Protein AF-A0AA43CA23-F1 (afdb_monomer_lite)

Sequence (221 aa):
QKFDAFAAVKLKNPFKANLQRKRELMQEATKKFSQLVEYEIGEITAAATFYLAEIYAQFSKALLTSERPKGLSPLELEQYELAIEDQAYPFEEKAIDLHEDNIKLIARGVYNDWVEKSLQKLAEFLPARYDKPEETTGIISSLETYIYAIDRPEPPVPLEPQEPTELESEEPAQAGETVTVAGTETEAFEKVEEAGFVADPEPAVSAQSEEAMQTGQATRR

Radius of gyration: 31.12 Å; chains: 1; bounding box: 69×90×105 Å

Foldseek 3Di:
DLLVLLLPQACEPVNVVSLVVSVVSLVVLLVVLVVQCVVVPLVSVLQSLLSNLVSLLSNLVRLLPHDDDPDDDPVRSVVVNVLSNVLSVVSNVSSLVSLVVSCVCVVVVRDDPSNVVSLVVNCVVPVVVRVDDDDPPPDCPDPPDDDPCPVDPDDPDDDDDDDDDDDDDDDDDDDDDDDDDDDDPPVSVVSVVPPCPDDPPDPPPDDDDDDDDDDDDDDDD

Secondary structure (DSSP, 8-state):
-HHHHHHH----SSHHHHHHHHHHHHHHHHHHHHHHHTT--HHHHHHHHHHHHHHHHHHHHHHHTSPPPTT--HHHHHHHHHHHHHHHHHHHHHHHHHHHHHHGGGGGT---HHHHHHHHHHHHH-HHHH----------S-TTS-----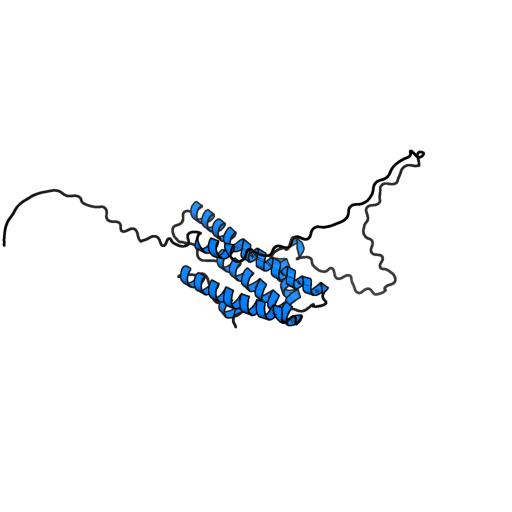--PPPPPPPPP-----------------------HHHHHHHHHHS--------------------------

pLDDT: mean 73.77, std 24.79, range [30.34, 98.38]

Structure (mmCIF, N/CA/C/O backbone):
data_AF-A0AA43CA23-F1
#
_entry.id   AF-A0AA43CA23-F1
#
loop_
_atom_site.group_PDB
_atom_site.id
_atom_site.type_symbol
_atom_site.label_atom_id
_atom_site.label_alt_id
_atom_site.label_comp_id
_atom_site.label_asym_id
_atom_site.label_entity_id
_atom_site.label_seq_id
_atom_site.pdbx_PDB_ins_code
_atom_site.Cartn_x
_atom_site.Cartn_y
_atom_site.Cartn_z
_atom_site.occupancy
_atom_site.B_iso_or_equiv
_atom_site.auth_seq_id
_atom_site.auth_comp_id
_atom_site.auth_asym_id
_atom_site.auth_atom_id
_atom_site.pdbx_PDB_model_num
ATOM 1 N N . GLN A 1 1 ? -3.559 -15.858 -6.588 1.00 67.56 1 GLN A N 1
ATOM 2 C CA . GLN A 1 1 ? -3.940 -16.814 -5.518 1.00 67.56 1 GLN A CA 1
ATOM 3 C C . GLN A 1 1 ? -3.559 -16.331 -4.116 1.00 67.56 1 GLN A C 1
ATOM 5 O O . GLN A 1 1 ? -4.457 -16.218 -3.294 1.00 67.56 1 GLN A O 1
ATOM 10 N N . LYS A 1 2 ? -2.280 -16.054 -3.789 1.00 84.44 2 LYS A N 1
ATOM 11 C CA . LYS A 1 2 ? -1.894 -15.617 -2.423 1.00 84.44 2 LYS A CA 1
ATOM 12 C C . LYS A 1 2 ? -2.351 -14.199 -2.072 1.00 84.44 2 LYS A C 1
ATOM 14 O O . LYS A 1 2 ? -2.901 -14.004 -0.995 1.00 84.44 2 LYS A O 1
ATOM 19 N N . PHE A 1 3 ? -2.216 -13.264 -3.012 1.00 85.19 3 PHE A N 1
ATOM 20 C CA . PHE A 1 3 ? -2.795 -11.924 -2.898 1.00 85.19 3 PHE A CA 1
ATOM 21 C C . PHE A 1 3 ? -4.310 -11.979 -2.653 1.00 85.19 3 PHE A C 1
ATOM 23 O O . PHE A 1 3 ? -4.799 -11.436 -1.671 1.00 85.19 3 PHE A O 1
ATOM 30 N N . ASP A 1 4 ? -5.040 -12.729 -3.481 1.00 86.25 4 ASP A N 1
ATOM 31 C CA . ASP A 1 4 ? -6.501 -12.847 -3.372 1.00 86.25 4 ASP A CA 1
ATOM 32 C C . ASP A 1 4 ? -6.936 -13.448 -2.029 1.00 86.25 4 ASP A C 1
ATOM 34 O O . ASP A 1 4 ? -7.905 -12.995 -1.423 1.00 86.25 4 ASP A O 1
ATOM 38 N N . ALA A 1 5 ? -6.196 -14.447 -1.533 1.00 83.38 5 ALA A N 1
ATOM 39 C CA . ALA A 1 5 ? -6.451 -15.051 -0.229 1.00 83.38 5 ALA A CA 1
ATOM 40 C C . ALA A 1 5 ? -6.275 -14.040 0.917 1.00 83.38 5 ALA A C 1
ATOM 42 O O . ALA A 1 5 ? -7.096 -14.013 1.832 1.00 83.38 5 ALA A O 1
ATOM 43 N N . PHE A 1 6 ? -5.246 -13.191 0.855 1.00 89.94 6 PHE A N 1
ATOM 44 C CA . PHE A 1 6 ? -5.039 -12.095 1.805 1.00 89.94 6 PHE A CA 1
ATOM 45 C C . PHE A 1 6 ? -6.139 -11.020 1.704 1.00 89.94 6 PHE A C 1
ATOM 47 O O . PHE A 1 6 ? -6.692 -10.586 2.724 1.00 89.94 6 PHE A O 1
ATOM 54 N N . ALA A 1 7 ? -6.488 -10.617 0.480 1.00 85.56 7 ALA A N 1
ATOM 55 C CA . ALA A 1 7 ? -7.486 -9.588 0.206 1.00 85.56 7 ALA A CA 1
ATOM 56 C C . ALA A 1 7 ? -8.894 -10.009 0.666 1.00 85.56 7 ALA A C 1
ATOM 58 O O . ALA A 1 7 ? -9.677 -9.181 1.131 1.00 85.56 7 ALA A O 1
ATOM 59 N N . ALA A 1 8 ? -9.207 -11.308 0.601 1.00 87.19 8 ALA A N 1
ATOM 60 C CA . ALA A 1 8 ? -10.507 -11.851 0.985 1.00 87.19 8 ALA A CA 1
ATOM 61 C C . ALA A 1 8 ? -10.804 -11.774 2.496 1.00 87.19 8 ALA A C 1
ATOM 63 O O . ALA A 1 8 ? -11.974 -11.728 2.888 1.00 87.19 8 ALA A O 1
ATOM 64 N N . VAL A 1 9 ? -9.780 -11.758 3.359 1.00 86.00 9 VAL A N 1
ATOM 65 C CA . VAL A 1 9 ? -9.976 -11.730 4.818 1.00 86.00 9 VAL A CA 1
ATOM 66 C C . VAL A 1 9 ? -10.352 -10.322 5.278 1.00 86.00 9 VAL A C 1
ATOM 68 O O . VAL A 1 9 ? -9.573 -9.379 5.135 1.00 86.00 9 VAL A O 1
ATOM 71 N N . LYS A 1 10 ? -11.544 -10.180 5.866 1.00 87.50 10 LYS A N 1
ATOM 72 C CA . LYS A 1 10 ? -12.046 -8.920 6.440 1.00 87.50 10 LYS A CA 1
ATOM 73 C C . LYS A 1 10 ? -11.830 -8.895 7.953 1.00 87.50 10 LYS A C 1
ATOM 75 O O . LYS A 1 10 ? -12.043 -9.907 8.617 1.00 87.50 10 LYS A O 1
ATOM 80 N N . LEU A 1 11 ? -11.465 -7.736 8.502 1.00 86.81 11 LEU A N 1
ATOM 81 C CA . LEU A 1 11 ? -11.272 -7.543 9.943 1.00 86.81 11 LEU A CA 1
ATOM 82 C C . LEU A 1 11 ? -12.615 -7.291 10.647 1.00 86.81 11 LEU A C 1
ATOM 84 O O . LEU A 1 11 ? -12.976 -6.162 10.970 1.00 86.81 11 LEU A O 1
ATOM 88 N N . LYS A 1 12 ? -13.372 -8.377 10.823 1.00 87.31 12 LYS A N 1
ATOM 89 C CA . LYS A 1 12 ? -14.662 -8.427 11.528 1.00 87.31 12 LYS A CA 1
ATOM 90 C C . LYS A 1 12 ? -14.601 -9.373 12.720 1.00 87.31 12 LYS A C 1
ATOM 92 O O . LYS A 1 12 ? -13.623 -10.101 12.876 1.00 87.31 12 LYS A O 1
ATOM 97 N N . ASN A 1 13 ? -15.670 -9.446 13.504 1.00 78.31 13 ASN A N 1
ATOM 98 C CA . ASN A 1 13 ? -15.821 -10.468 14.536 1.00 78.31 13 ASN A CA 1
ATOM 9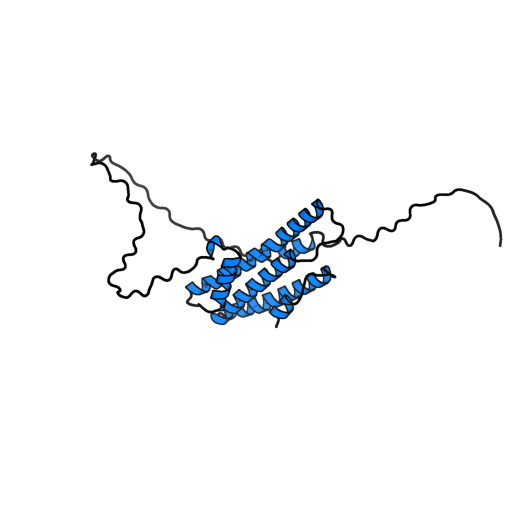9 C C . ASN A 1 13 ? -15.720 -11.913 13.984 1.00 78.31 13 ASN A C 1
ATOM 101 O O . ASN A 1 13 ? -16.338 -12.211 12.958 1.00 78.31 13 ASN A O 1
ATOM 105 N N . PRO A 1 14 ? -14.982 -12.829 14.647 1.00 85.62 14 PRO A N 1
ATOM 106 C CA . PRO A 1 14 ? -14.080 -12.605 15.786 1.00 85.62 14 PRO A CA 1
ATOM 107 C C . PRO A 1 14 ? -12.793 -11.874 15.360 1.00 85.62 14 PRO A C 1
ATOM 109 O O . PRO A 1 14 ? -11.971 -12.423 14.621 1.00 85.62 14 PRO A O 1
ATOM 112 N N . PHE A 1 15 ? -12.602 -10.640 15.844 1.00 83.00 15 PHE A N 1
ATOM 113 C CA . PHE A 1 15 ? -11.569 -9.740 15.319 1.00 83.00 15 PHE A CA 1
ATOM 114 C C . PHE A 1 15 ? -10.161 -10.308 15.488 1.00 83.00 15 PHE A C 1
ATOM 116 O O . PHE A 1 15 ? -9.421 -10.394 14.514 1.00 83.00 15 PHE A O 1
ATOM 123 N N . LYS A 1 16 ? -9.803 -10.759 16.697 1.00 85.12 16 LYS A N 1
ATOM 124 C CA . LYS A 1 16 ? -8.450 -11.249 17.005 1.00 85.12 16 LYS A CA 1
ATOM 125 C C . LYS A 1 16 ? -8.026 -12.404 16.092 1.00 85.12 16 LYS A C 1
ATOM 127 O O . LYS A 1 16 ? -6.906 -12.421 15.589 1.00 85.12 16 LYS A O 1
ATOM 132 N N . ALA A 1 17 ? -8.939 -13.340 15.830 1.00 87.38 17 ALA A N 1
ATOM 133 C CA . ALA A 1 17 ? -8.678 -14.469 14.941 1.00 87.38 17 ALA A CA 1
ATOM 134 C C . ALA A 1 17 ? -8.524 -14.022 13.478 1.00 87.38 17 ALA A C 1
ATOM 136 O O . ALA A 1 17 ? -7.614 -14.479 12.785 1.00 87.38 17 ALA A O 1
ATOM 137 N N . ASN A 1 18 ? -9.372 -13.099 13.013 1.00 90.12 18 ASN A N 1
ATOM 138 C CA . ASN A 1 18 ? -9.285 -12.561 11.655 1.00 90.12 18 ASN A CA 1
ATOM 139 C C . ASN A 1 18 ? -8.033 -11.697 11.447 1.00 90.12 18 ASN A C 1
ATOM 141 O O . ASN A 1 18 ? -7.408 -11.792 10.391 1.00 90.12 18 ASN A O 1
ATOM 145 N N . LEU A 1 19 ? -7.626 -10.912 12.449 1.00 89.81 19 LEU A N 1
ATOM 146 C CA . LEU A 1 19 ? -6.391 -10.129 12.428 1.00 89.81 19 LEU A CA 1
ATOM 147 C C . LEU A 1 19 ? -5.170 -11.044 12.342 1.00 89.81 19 LEU A C 1
ATOM 149 O O . LEU A 1 19 ? -4.343 -10.869 11.449 1.00 89.81 19 LEU A O 1
ATOM 153 N N . GLN A 1 20 ? -5.098 -12.063 13.204 1.00 90.75 20 GLN A N 1
ATOM 154 C CA . GLN A 1 20 ? -4.031 -13.062 13.159 1.00 90.75 20 GLN A CA 1
ATOM 155 C C . GLN A 1 20 ? -3.953 -13.719 11.780 1.00 90.75 20 GLN A C 1
ATOM 157 O O . GLN A 1 20 ? -2.892 -13.757 11.157 1.00 90.75 20 GLN A O 1
ATOM 162 N N . ARG A 1 21 ? -5.101 -14.164 11.258 1.00 91.56 21 ARG A N 1
ATOM 163 C CA . ARG A 1 21 ? -5.164 -14.818 9.954 1.00 91.56 21 ARG A CA 1
ATOM 164 C C . ARG A 1 21 ? -4.721 -13.898 8.818 1.00 91.56 21 ARG A C 1
ATOM 166 O O . ARG A 1 21 ? -4.009 -14.341 7.919 1.00 91.56 21 ARG A O 1
ATOM 173 N N . LYS A 1 22 ? -5.140 -12.630 8.839 1.00 92.94 22 LYS A N 1
ATOM 174 C CA . LYS A 1 22 ? -4.764 -11.647 7.817 1.00 92.94 22 LYS A CA 1
ATOM 175 C C . LYS A 1 22 ? -3.269 -11.327 7.878 1.00 92.94 22 LYS A C 1
ATOM 177 O O . LYS A 1 22 ? -2.651 -11.239 6.824 1.00 92.94 22 LYS A O 1
ATOM 182 N N . ARG A 1 23 ? -2.685 -11.242 9.080 1.00 91.62 23 ARG A N 1
ATOM 183 C CA . ARG A 1 23 ? -1.242 -11.043 9.308 1.00 91.62 23 ARG A CA 1
ATOM 184 C C . ARG A 1 23 ? -0.406 -12.187 8.729 1.00 91.62 23 ARG A C 1
ATOM 186 O O . ARG A 1 23 ? 0.545 -11.944 7.998 1.00 91.62 23 ARG A O 1
ATOM 193 N N . GLU A 1 24 ? -0.789 -13.434 8.997 1.00 93.75 24 GLU A N 1
ATOM 194 C CA . GLU A 1 24 ? -0.102 -14.616 8.452 1.00 93.75 24 GLU A CA 1
ATOM 195 C C . GLU A 1 24 ? -0.149 -14.648 6.921 1.00 93.75 24 GLU A C 1
ATOM 197 O O . GLU A 1 24 ? 0.857 -14.904 6.259 1.00 93.75 24 GLU A O 1
ATOM 202 N N . LEU A 1 25 ? -1.320 -14.358 6.346 1.00 94.00 25 LEU A N 1
ATOM 203 C CA . LEU A 1 25 ? -1.488 -14.295 4.895 1.00 94.00 25 LEU A CA 1
ATOM 204 C C . LEU A 1 25 ? -0.701 -13.137 4.279 1.00 94.00 25 LEU A C 1
ATOM 206 O O . LEU A 1 25 ? -0.147 -13.304 3.195 1.00 94.00 25 LEU A O 1
ATOM 210 N N . MET A 1 26 ? -0.629 -11.996 4.968 1.00 93.00 26 MET A N 1
ATOM 211 C CA . MET A 1 26 ? 0.200 -10.862 4.571 1.00 93.00 26 MET A CA 1
ATOM 212 C C . MET A 1 26 ? 1.668 -11.279 4.507 1.00 93.00 26 MET A C 1
ATOM 214 O O . MET A 1 26 ? 2.269 -11.146 3.452 1.00 93.00 26 MET A O 1
ATOM 218 N N . GLN A 1 27 ? 2.214 -11.858 5.580 1.00 94.00 27 GLN A N 1
ATOM 219 C CA . GLN A 1 27 ? 3.609 -12.316 5.638 1.00 94.00 27 GLN A CA 1
ATOM 220 C C . GLN A 1 27 ? 3.937 -13.350 4.552 1.00 94.00 27 GLN A C 1
ATOM 222 O O . GLN A 1 27 ? 5.016 -13.333 3.958 1.00 94.00 27 GLN A O 1
ATOM 227 N N . GLU A 1 28 ? 3.012 -14.269 4.270 1.00 94.31 28 GLU A N 1
ATOM 228 C CA . GLU A 1 28 ? 3.203 -15.237 3.193 1.00 94.31 28 GLU A CA 1
ATOM 229 C C . GLU A 1 28 ? 3.194 -14.559 1.816 1.00 94.31 28 GLU A C 1
ATOM 231 O O . GLU A 1 28 ? 4.021 -14.884 0.959 1.00 94.31 28 GLU A O 1
ATOM 236 N N . ALA A 1 29 ? 2.266 -13.626 1.593 1.00 94.12 29 ALA A N 1
ATOM 237 C CA . ALA A 1 29 ? 2.149 -12.905 0.336 1.00 94.12 29 ALA A CA 1
ATOM 238 C C . ALA A 1 29 ? 3.359 -11.991 0.100 1.00 94.12 29 ALA A C 1
ATOM 240 O O . ALA A 1 29 ? 3.957 -12.080 -0.971 1.00 94.12 29 ALA A O 1
ATOM 241 N N . THR A 1 30 ? 3.774 -11.199 1.095 1.00 94.19 30 THR A N 1
ATOM 242 C CA . THR A 1 30 ? 4.951 -10.324 0.996 1.00 94.19 30 THR A CA 1
ATOM 243 C C . THR A 1 30 ? 6.190 -11.141 0.664 1.00 94.19 30 THR A C 1
ATOM 245 O O . THR A 1 30 ? 6.820 -10.879 -0.352 1.00 94.19 30 THR A O 1
ATOM 248 N N . LYS A 1 31 ? 6.455 -12.235 1.391 1.00 94.31 31 LYS A N 1
ATOM 249 C CA . LYS A 1 31 ? 7.580 -13.138 1.098 1.00 94.31 31 LYS A CA 1
ATOM 250 C C . LYS A 1 31 ? 7.574 -13.646 -0.345 1.00 94.31 31 LYS A C 1
ATOM 252 O O . LYS A 1 31 ? 8.625 -13.737 -0.974 1.00 94.31 31 LYS A O 1
ATOM 257 N N . LYS A 1 32 ? 6.407 -14.017 -0.877 1.00 93.81 32 LYS A N 1
ATOM 258 C CA . LYS A 1 32 ? 6.286 -14.511 -2.255 1.00 93.81 32 LYS A CA 1
ATOM 259 C C . LYS A 1 32 ? 6.540 -13.423 -3.290 1.00 93.81 32 LYS A C 1
ATOM 261 O O . LYS A 1 32 ? 7.202 -13.706 -4.282 1.00 93.81 32 LYS A O 1
ATOM 266 N N . PHE A 1 33 ? 6.035 -12.213 -3.073 1.00 93.50 33 PHE A N 1
ATOM 267 C CA . PHE A 1 33 ? 6.273 -11.103 -3.993 1.00 93.50 33 PHE A CA 1
ATOM 268 C C . PHE A 1 33 ? 7.704 -10.570 -3.897 1.00 93.50 33 PHE A C 1
ATOM 270 O O . PHE A 1 33 ? 8.299 -10.316 -4.937 1.00 93.50 33 PHE A O 1
ATOM 277 N N . SER A 1 34 ? 8.314 -10.532 -2.710 1.00 92.88 34 SER A N 1
ATOM 278 C CA . SER A 1 34 ? 9.741 -10.215 -2.556 1.00 92.88 34 SER A CA 1
ATOM 279 C C . SER A 1 34 ? 10.623 -11.180 -3.354 1.00 92.88 34 SER A C 1
ATOM 281 O O . SER A 1 34 ? 11.497 -10.739 -4.088 1.00 92.88 34 SER A O 1
ATOM 283 N N . GLN A 1 35 ? 10.323 -12.484 -3.328 1.00 93.12 35 GLN A N 1
ATOM 284 C CA . GLN A 1 35 ? 11.023 -13.464 -4.173 1.00 93.12 35 GLN A CA 1
ATOM 285 C C . GLN A 1 35 ? 10.853 -13.192 -5.673 1.00 93.12 35 GLN A C 1
ATOM 287 O O . GLN A 1 35 ? 11.742 -13.514 -6.447 1.00 93.12 35 GLN A O 1
ATOM 292 N N . LEU A 1 36 ? 9.716 -12.635 -6.108 1.00 92.12 36 LEU A N 1
ATOM 293 C CA . LEU A 1 36 ? 9.495 -12.292 -7.517 1.00 92.12 36 LEU A CA 1
ATOM 294 C C . LEU A 1 36 ? 10.308 -11.066 -7.951 1.00 92.12 36 LEU A C 1
ATOM 296 O O . LEU A 1 36 ? 10.781 -11.028 -9.085 1.00 92.12 36 LEU A O 1
ATOM 300 N N . VAL A 1 37 ? 10.507 -10.104 -7.047 1.00 90.75 37 VAL A N 1
ATOM 301 C CA . VAL A 1 37 ? 11.373 -8.937 -7.273 1.00 90.75 37 VAL A CA 1
ATOM 302 C C . VAL A 1 37 ? 12.820 -9.374 -7.543 1.00 90.75 37 VAL A C 1
ATOM 304 O O . VAL A 1 37 ? 13.446 -8.835 -8.455 1.00 90.75 37 VAL A O 1
ATOM 307 N N . GLU A 1 38 ? 13.309 -10.401 -6.837 1.00 89.38 38 GLU A N 1
ATOM 308 C CA . GLU A 1 38 ? 14.674 -10.953 -6.957 1.00 89.38 38 GLU A CA 1
ATOM 309 C C . GLU A 1 38 ? 14.995 -11.597 -8.320 1.00 89.38 38 GLU A C 1
ATOM 311 O O . GLU A 1 38 ? 16.165 -11.814 -8.622 1.00 89.38 38 GLU A O 1
ATOM 316 N N . TYR A 1 39 ? 14.001 -11.908 -9.162 1.00 87.50 39 TYR A N 1
ATOM 317 C CA . TYR A 1 39 ? 14.269 -12.454 -10.504 1.00 87.50 39 TYR A CA 1
ATOM 318 C C . TYR A 1 39 ? 14.770 -11.398 -11.499 1.00 87.50 39 TYR A C 1
ATOM 320 O O . TYR A 1 39 ? 15.201 -11.770 -12.587 1.00 87.50 39 TYR A O 1
ATOM 328 N N . GLU A 1 40 ? 14.684 -10.106 -11.157 1.00 85.06 40 GLU A N 1
ATOM 329 C CA . GLU A 1 40 ? 15.226 -8.971 -11.929 1.00 85.06 40 GLU A CA 1
ATOM 330 C C . GLU A 1 40 ? 14.741 -8.865 -13.389 1.00 85.06 40 GLU A C 1
ATOM 332 O O . GLU A 1 40 ? 15.309 -8.149 -14.216 1.00 85.06 40 GLU A O 1
ATOM 337 N N . ILE A 1 41 ? 13.642 -9.540 -13.724 1.00 90.25 41 ILE A N 1
ATOM 338 C CA . ILE A 1 41 ? 12.978 -9.401 -15.017 1.00 90.25 41 ILE A CA 1
ATOM 339 C C . ILE A 1 41 ? 12.044 -8.198 -14.915 1.00 90.25 41 ILE A C 1
ATOM 341 O O . ILE A 1 41 ? 11.062 -8.259 -14.183 1.00 90.25 41 ILE A O 1
ATOM 345 N N . GLY A 1 42 ? 12.319 -7.128 -15.670 1.00 89.94 42 GLY A N 1
ATOM 346 C CA . GLY A 1 42 ? 11.667 -5.819 -15.507 1.00 89.94 42 GLY A CA 1
ATOM 347 C C . GLY A 1 42 ? 10.141 -5.856 -15.358 1.00 89.94 42 GLY A C 1
ATOM 348 O O . GLY A 1 42 ? 9.602 -5.237 -14.445 1.00 89.94 42 GLY A O 1
ATOM 349 N N . GLU A 1 43 ? 9.438 -6.626 -16.192 1.00 92.06 43 GLU A N 1
ATOM 350 C CA . GLU A 1 43 ? 7.978 -6.769 -16.092 1.00 92.06 43 GLU A CA 1
ATOM 351 C C . GLU A 1 43 ? 7.528 -7.488 -14.810 1.00 92.06 43 GLU A C 1
ATOM 353 O O . GLU A 1 43 ? 6.592 -7.044 -14.145 1.00 92.06 43 GLU A O 1
ATOM 358 N N . ILE A 1 44 ? 8.219 -8.566 -14.432 1.00 94.25 44 ILE A N 1
ATOM 359 C CA . ILE A 1 44 ? 7.911 -9.353 -13.231 1.00 94.25 44 ILE A CA 1
ATOM 360 C C . ILE A 1 44 ? 8.231 -8.545 -11.978 1.00 94.25 44 ILE A C 1
ATOM 362 O O . ILE A 1 44 ? 7.418 -8.510 -11.059 1.00 94.25 44 ILE A O 1
ATOM 366 N N . THR A 1 45 ? 9.377 -7.866 -11.955 1.00 95.06 45 THR A N 1
ATOM 367 C CA . THR A 1 45 ? 9.768 -6.968 -10.871 1.00 95.06 45 THR A CA 1
ATOM 368 C C . THR A 1 45 ? 8.737 -5.857 -10.707 1.00 95.06 45 THR A C 1
ATOM 370 O O . THR A 1 45 ? 8.263 -5.648 -9.596 1.00 95.06 45 THR A O 1
ATOM 373 N N . ALA A 1 46 ? 8.305 -5.212 -11.796 1.00 96.31 46 ALA A N 1
ATOM 374 C CA . ALA A 1 46 ? 7.304 -4.150 -11.725 1.00 96.31 46 ALA A CA 1
ATOM 375 C C . ALA A 1 46 ? 5.947 -4.643 -11.194 1.00 96.31 46 ALA A C 1
ATOM 377 O O . ALA A 1 46 ? 5.332 -4.004 -10.337 1.00 96.31 46 ALA A O 1
ATOM 378 N N . ALA A 1 47 ? 5.490 -5.807 -11.667 1.00 96.38 47 ALA A N 1
ATOM 379 C CA . ALA A 1 47 ? 4.267 -6.433 -11.176 1.00 96.38 47 ALA A CA 1
ATOM 380 C C . ALA A 1 47 ? 4.385 -6.809 -9.692 1.00 96.38 47 ALA A C 1
ATOM 382 O O . ALA A 1 47 ? 3.470 -6.568 -8.906 1.00 96.38 47 ALA A O 1
ATOM 383 N N . ALA A 1 48 ? 5.514 -7.396 -9.297 1.00 96.25 48 ALA A N 1
ATOM 384 C CA . ALA A 1 48 ? 5.744 -7.846 -7.936 1.00 96.25 48 ALA A CA 1
ATOM 385 C C . ALA A 1 48 ? 5.821 -6.681 -6.947 1.00 96.25 48 ALA A C 1
ATOM 387 O O . ALA A 1 48 ? 5.164 -6.740 -5.909 1.00 96.25 48 ALA A O 1
ATOM 388 N N . THR A 1 49 ? 6.546 -5.613 -7.288 1.00 96.25 49 THR A N 1
ATOM 389 C CA . THR A 1 49 ? 6.622 -4.391 -6.479 1.00 96.25 49 THR A CA 1
ATOM 390 C C . THR A 1 49 ? 5.248 -3.734 -6.341 1.00 96.25 49 THR A C 1
ATOM 392 O O . THR A 1 49 ? 4.864 -3.365 -5.233 1.00 96.25 49 THR A O 1
ATOM 395 N N . PHE A 1 50 ? 4.459 -3.669 -7.423 1.00 97.50 50 PHE A N 1
ATOM 396 C CA . PHE A 1 50 ? 3.078 -3.176 -7.368 1.00 97.50 50 PHE A CA 1
ATOM 397 C C . PHE A 1 50 ? 2.211 -3.988 -6.396 1.00 97.50 50 PHE A C 1
ATOM 399 O O . PHE A 1 50 ? 1.570 -3.425 -5.512 1.00 97.50 50 PHE A O 1
ATOM 406 N N . TYR A 1 51 ? 2.200 -5.319 -6.517 1.00 97.00 51 TYR A N 1
ATOM 407 C CA . TYR A 1 51 ? 1.401 -6.158 -5.620 1.00 97.00 51 TYR A CA 1
ATOM 408 C C . TYR A 1 51 ? 1.896 -6.126 -4.176 1.00 97.00 51 TYR A C 1
ATOM 410 O O . TYR A 1 51 ? 1.085 -6.257 -3.261 1.00 97.00 51 TYR A O 1
ATOM 418 N N . LEU A 1 52 ? 3.201 -5.950 -3.960 1.00 96.38 52 LEU A N 1
ATOM 419 C CA . LEU A 1 52 ? 3.754 -5.763 -2.627 1.00 96.38 52 LEU A CA 1
ATOM 420 C C . LEU A 1 52 ? 3.190 -4.483 -1.999 1.00 96.38 52 LEU A C 1
ATOM 422 O O . LEU A 1 52 ? 2.642 -4.554 -0.902 1.00 96.38 52 LEU A O 1
ATOM 426 N N . ALA A 1 53 ? 3.215 -3.362 -2.725 1.00 97.25 53 ALA A N 1
ATOM 427 C CA . ALA A 1 53 ? 2.621 -2.100 -2.287 1.00 97.25 53 ALA A CA 1
ATOM 428 C C . ALA A 1 53 ? 1.119 -2.238 -1.969 1.00 97.25 53 ALA A C 1
ATOM 430 O O . ALA A 1 53 ? 0.666 -1.849 -0.892 1.00 97.25 53 ALA A O 1
ATOM 431 N N . GLU A 1 54 ? 0.359 -2.903 -2.845 1.00 97.06 54 GLU A N 1
ATOM 432 C CA . GLU A 1 54 ? -1.075 -3.145 -2.645 1.00 97.06 54 GLU A CA 1
ATOM 433 C C . GLU A 1 54 ? -1.374 -3.978 -1.390 1.00 97.06 54 GLU A C 1
ATOM 435 O O . GLU A 1 54 ? -2.395 -3.765 -0.737 1.00 97.06 54 GLU A O 1
ATOM 440 N N . ILE A 1 55 ? -0.503 -4.923 -1.019 1.00 95.94 55 ILE A N 1
ATOM 441 C CA . ILE A 1 55 ? -0.666 -5.702 0.217 1.00 95.94 55 ILE A CA 1
ATOM 442 C C . ILE A 1 55 ? -0.591 -4.784 1.442 1.00 95.94 55 ILE A C 1
ATOM 444 O O . ILE A 1 55 ? -1.456 -4.871 2.319 1.00 95.94 55 ILE A O 1
ATOM 448 N N . TYR A 1 56 ? 0.402 -3.893 1.493 1.00 97.12 56 TYR A N 1
ATOM 449 C CA . TYR A 1 56 ? 0.556 -2.926 2.582 1.00 97.12 56 TYR A CA 1
ATOM 450 C C . TYR A 1 56 ? -0.619 -1.933 2.624 1.00 97.12 56 TYR A C 1
ATOM 452 O O . TYR A 1 56 ? -1.250 -1.778 3.674 1.00 97.12 56 TYR A O 1
ATOM 460 N N . ALA A 1 57 ? -1.009 -1.369 1.475 1.00 96.50 57 ALA A N 1
ATOM 461 C CA . ALA A 1 57 ? -2.140 -0.442 1.367 1.00 96.50 57 ALA A CA 1
ATOM 462 C C . ALA A 1 57 ? -3.462 -1.077 1.825 1.00 96.50 57 ALA A C 1
ATOM 464 O O . ALA A 1 57 ? -4.228 -0.499 2.600 1.00 96.50 57 ALA A O 1
ATOM 465 N N . GLN A 1 58 ? -3.740 -2.306 1.381 1.00 95.62 58 GLN A N 1
ATOM 466 C CA . GLN A 1 58 ? -4.945 -3.028 1.781 1.00 95.62 58 GLN A CA 1
ATOM 467 C C . GLN A 1 58 ? -4.947 -3.390 3.264 1.00 95.62 58 GLN A C 1
ATOM 469 O O . GLN A 1 58 ? -6.024 -3.465 3.861 1.00 95.62 58 GLN A O 1
ATOM 474 N N . PHE A 1 59 ? -3.781 -3.642 3.862 1.00 95.06 59 PHE A N 1
ATOM 475 C CA . PHE A 1 59 ? -3.688 -3.889 5.295 1.00 95.06 59 PHE A CA 1
ATOM 476 C C . PHE A 1 59 ? -3.995 -2.619 6.095 1.00 95.06 59 PHE A C 1
ATOM 478 O O . PHE A 1 59 ? -4.883 -2.667 6.945 1.00 95.06 59 PHE A O 1
ATOM 485 N N . SER A 1 60 ? -3.368 -1.488 5.746 1.00 95.69 60 SER A N 1
ATOM 486 C CA . SER A 1 60 ? -3.669 -0.167 6.326 1.00 95.69 60 SER A CA 1
ATOM 487 C C . SER A 1 60 ? -5.170 0.140 6.256 1.00 95.69 60 SER A C 1
ATOM 489 O O . SER A 1 60 ? -5.846 0.314 7.273 1.00 95.69 60 SER A O 1
ATOM 491 N N . LYS A 1 61 ? -5.751 0.045 5.055 1.00 95.19 61 LYS A N 1
ATOM 492 C CA . LYS A 1 61 ? -7.185 0.266 4.842 1.00 95.19 61 LYS A CA 1
ATOM 493 C C . LYS A 1 61 ? -8.062 -0.690 5.650 1.00 95.19 61 LYS A C 1
ATOM 495 O O . LYS A 1 61 ? -9.127 -0.299 6.132 1.00 95.19 61 LYS A O 1
ATOM 500 N N . ALA A 1 62 ? -7.660 -1.953 5.790 1.00 94.00 62 ALA A N 1
ATOM 501 C CA . ALA A 1 62 ? -8.407 -2.922 6.583 1.00 94.00 62 ALA A CA 1
ATOM 502 C C . ALA A 1 62 ? -8.400 -2.574 8.078 1.00 94.00 62 ALA A C 1
ATOM 504 O O . ALA A 1 62 ? -9.424 -2.780 8.726 1.00 94.00 62 ALA A O 1
ATOM 505 N N . LEU A 1 63 ? -7.295 -2.039 8.612 1.00 91.94 63 LEU A N 1
ATOM 506 C CA . LEU A 1 63 ? -7.219 -1.543 9.991 1.00 91.94 63 LEU A CA 1
ATOM 507 C C . LEU A 1 63 ? -8.154 -0.343 10.186 1.00 91.94 63 LEU A C 1
ATOM 509 O O . LEU A 1 63 ? -9.021 -0.378 11.064 1.00 91.94 63 LEU A O 1
ATOM 513 N N . LEU A 1 64 ? -8.070 0.654 9.301 1.00 92.50 64 LEU A N 1
ATOM 514 C CA . LEU A 1 64 ? -8.913 1.853 9.352 1.00 92.50 64 LEU A CA 1
ATOM 515 C C . LEU A 1 64 ? -10.409 1.518 9.268 1.00 92.50 64 LEU A C 1
ATOM 517 O O . LEU A 1 64 ? -11.209 2.081 10.007 1.00 92.50 64 LEU A O 1
ATOM 521 N N . THR A 1 65 ? -10.794 0.554 8.428 1.00 91.31 65 THR A N 1
ATOM 522 C CA . THR A 1 65 ? -12.203 0.159 8.208 1.00 91.31 65 THR A CA 1
ATOM 523 C C . THR A 1 65 ? -12.694 -0.984 9.103 1.00 91.31 65 THR A C 1
ATOM 525 O O . THR A 1 65 ? -13.780 -1.529 8.880 1.00 91.31 65 THR A O 1
ATOM 528 N N . SER A 1 66 ? -11.901 -1.383 10.097 1.00 90.38 66 SER A N 1
ATOM 529 C CA . SER A 1 66 ? -12.242 -2.491 10.988 1.00 90.38 66 SER A CA 1
ATOM 530 C C . SER A 1 66 ? -13.385 -2.182 11.964 1.00 90.38 66 SER A C 1
ATOM 532 O O . SER A 1 66 ? -13.686 -1.030 12.273 1.00 90.38 66 SER A O 1
ATOM 534 N N . GLU A 1 67 ? -14.042 -3.234 12.465 1.00 86.94 67 GLU A N 1
ATOM 535 C CA . GLU A 1 67 ? -15.128 -3.096 13.445 1.00 86.94 67 GLU A CA 1
ATOM 536 C C . GLU A 1 67 ? -14.625 -2.491 14.770 1.00 86.94 67 GLU A C 1
ATOM 538 O O . GLU A 1 67 ? -13.632 -2.950 15.331 1.00 86.94 67 GLU A O 1
ATOM 543 N N . ARG A 1 68 ? -15.336 -1.475 15.282 1.00 87.19 68 ARG A N 1
ATOM 544 C CA . ARG A 1 68 ? -15.026 -0.811 16.558 1.00 87.19 68 ARG A CA 1
ATOM 545 C C . ARG A 1 68 ? -15.615 -1.576 17.754 1.00 87.19 68 ARG A C 1
ATOM 547 O O . ARG A 1 68 ? -16.719 -2.122 17.627 1.00 87.19 68 ARG A O 1
ATOM 554 N N . PRO A 1 69 ? -14.937 -1.599 18.918 1.00 86.56 69 PRO A N 1
ATOM 555 C CA . PRO A 1 69 ? -15.502 -2.145 20.147 1.00 86.56 69 PRO A CA 1
ATOM 556 C C . PRO A 1 69 ? -16.818 -1.454 20.524 1.00 86.56 69 PRO A C 1
ATOM 558 O O . PRO A 1 69 ? -17.001 -0.254 20.318 1.00 86.56 69 PRO A O 1
ATOM 561 N N . LYS A 1 70 ? -17.760 -2.219 21.082 1.00 86.75 70 LYS A N 1
ATOM 562 C CA . LYS A 1 70 ? -19.038 -1.675 21.563 1.00 86.75 70 LYS A CA 1
ATOM 563 C C . LYS A 1 70 ? -18.878 -1.155 22.990 1.00 86.75 70 LYS A C 1
ATOM 565 O O . LYS A 1 70 ? -18.164 -1.758 23.780 1.00 86.75 70 LYS A O 1
ATOM 570 N N . GLY A 1 71 ? -19.620 -0.102 23.334 1.00 87.94 71 GLY A N 1
ATOM 571 C CA . GLY A 1 71 ? -19.685 0.417 24.706 1.00 87.94 71 GLY A CA 1
ATOM 572 C C . GLY A 1 71 ? -18.654 1.494 25.050 1.00 87.94 71 GLY A C 1
ATOM 573 O O . GLY A 1 71 ? -18.581 1.876 26.211 1.00 87.94 71 GLY A O 1
ATOM 574 N N . LEU A 1 72 ? -17.904 1.998 24.066 1.00 88.94 72 LEU A N 1
ATOM 575 C CA . LEU A 1 72 ? -17.018 3.151 24.233 1.00 88.94 72 LEU A CA 1
ATOM 576 C C . LEU A 1 72 ? -17.837 4.446 24.335 1.00 88.94 72 LEU A C 1
ATOM 578 O O . LEU A 1 72 ? -18.804 4.645 23.591 1.00 88.94 72 LEU A O 1
ATOM 582 N N . SER A 1 73 ? -17.441 5.337 25.240 1.00 94.44 73 SER A N 1
ATOM 583 C CA . SER A 1 73 ? -17.902 6.726 25.240 1.00 94.44 73 SER A CA 1
ATOM 584 C C . SER A 1 73 ? -17.373 7.476 24.004 1.00 94.44 73 SER A C 1
ATOM 586 O O . SER A 1 73 ? -16.411 7.027 23.380 1.00 94.44 73 SER A O 1
ATOM 588 N N . PRO A 1 74 ? -17.951 8.636 23.636 1.00 93.81 74 PRO A N 1
ATOM 589 C CA . PRO A 1 74 ? -17.476 9.404 22.482 1.00 93.81 74 PRO A CA 1
ATOM 590 C C . PRO A 1 74 ? -15.983 9.759 22.541 1.00 93.81 74 PRO A C 1
ATOM 592 O O . PRO A 1 74 ? -15.303 9.676 21.525 1.00 93.81 74 PRO A O 1
ATOM 595 N N . LEU A 1 75 ? -15.466 10.093 23.730 1.00 93.69 75 LEU A N 1
ATOM 596 C CA . LEU A 1 75 ? -14.049 10.414 23.929 1.00 93.69 75 LEU A CA 1
ATOM 597 C C . LEU A 1 75 ? -13.151 9.180 23.751 1.00 93.69 75 LEU A C 1
ATOM 599 O O . LEU A 1 75 ? -12.093 9.265 23.139 1.00 93.69 75 LEU A O 1
ATOM 603 N N . GLU A 1 76 ? -13.567 8.030 24.282 1.00 92.12 76 GLU A N 1
ATOM 604 C CA . GLU A 1 76 ? -12.809 6.781 24.143 1.00 92.12 76 GLU A CA 1
ATOM 605 C C . GLU A 1 76 ? -12.825 6.266 22.698 1.00 92.12 76 GLU A C 1
ATOM 607 O O . GLU A 1 76 ? -11.843 5.686 22.242 1.00 92.12 76 GLU A O 1
ATOM 612 N N . LEU A 1 77 ? -13.919 6.493 21.962 1.00 92.94 77 LEU A N 1
ATOM 613 C CA . LEU A 1 77 ? -14.009 6.161 20.541 1.00 92.94 77 LEU A CA 1
ATOM 614 C C . LEU A 1 77 ? -13.014 6.985 19.720 1.00 92.94 77 LEU A C 1
ATOM 616 O O . LEU A 1 77 ? -12.295 6.407 18.914 1.00 92.94 77 LEU A O 1
ATOM 620 N N . GLU A 1 78 ? -12.932 8.295 19.955 1.00 92.88 78 GLU A N 1
ATOM 621 C CA . GLU A 1 78 ? -11.969 9.172 19.275 1.00 92.88 78 GLU A CA 1
ATOM 622 C C . GLU A 1 78 ? -10.519 8.754 19.570 1.00 92.88 78 GLU A C 1
ATOM 624 O O . GLU A 1 78 ? -9.705 8.620 18.659 1.00 92.88 78 GLU A O 1
ATOM 629 N N . GLN A 1 79 ? -10.201 8.458 20.835 1.00 92.94 79 GLN A N 1
ATOM 630 C CA . GLN A 1 79 ? -8.879 7.948 21.223 1.00 92.94 79 GLN A CA 1
ATOM 631 C C . GLN A 1 79 ? -8.547 6.616 20.545 1.00 92.94 79 GLN A C 1
ATOM 633 O O . GLN A 1 79 ? -7.404 6.380 20.153 1.00 92.94 79 GLN A O 1
ATOM 638 N N . TYR A 1 80 ? -9.541 5.741 20.405 1.00 91.44 80 TYR A N 1
ATOM 639 C CA . TYR A 1 80 ? -9.384 4.467 19.720 1.00 91.44 80 TYR A CA 1
ATOM 640 C C . TYR A 1 80 ? -9.177 4.643 18.210 1.00 91.44 80 TYR A C 1
ATOM 642 O O . TYR A 1 80 ? -8.357 3.940 17.620 1.00 91.44 80 TYR A O 1
ATOM 650 N N . GLU A 1 81 ? -9.895 5.573 17.578 1.00 92.06 81 GLU A N 1
ATOM 651 C CA . GLU A 1 81 ? -9.707 5.906 16.163 1.00 92.06 81 GLU A CA 1
ATOM 652 C C . GLU A 1 81 ? -8.302 6.443 15.904 1.00 92.06 81 GLU A C 1
ATOM 654 O O . GLU A 1 81 ? -7.613 5.895 15.045 1.00 92.06 81 GLU A O 1
ATOM 659 N N . LEU A 1 82 ? -7.834 7.391 16.720 1.00 94.00 82 LEU A N 1
ATOM 660 C CA . LEU A 1 82 ? -6.469 7.909 16.641 1.00 94.00 82 LEU A CA 1
ATOM 661 C C . LEU A 1 82 ? -5.426 6.795 16.811 1.00 94.00 82 LEU A C 1
ATOM 663 O O . LEU A 1 82 ? -4.469 6.706 16.046 1.00 94.00 82 LEU A O 1
ATOM 667 N N . ALA A 1 83 ? -5.631 5.892 17.775 1.00 91.75 83 ALA A N 1
ATOM 668 C CA . ALA A 1 83 ? -4.735 4.759 17.969 1.00 91.75 83 ALA A CA 1
ATOM 669 C C . ALA A 1 83 ? -4.695 3.837 16.739 1.00 91.75 83 ALA A C 1
ATOM 671 O O . ALA A 1 83 ? -3.631 3.334 16.394 1.00 91.75 83 ALA A O 1
ATOM 672 N N . ILE A 1 84 ? -5.822 3.605 16.060 1.00 91.75 84 ILE A N 1
ATOM 673 C CA . ILE A 1 84 ? -5.840 2.812 14.822 1.00 91.75 84 ILE A CA 1
ATOM 674 C C . ILE A 1 84 ? -5.150 3.546 13.674 1.00 91.75 84 ILE A C 1
ATOM 676 O O . ILE A 1 84 ? -4.438 2.898 12.907 1.00 91.75 84 ILE A O 1
ATOM 680 N N . GLU A 1 85 ? -5.348 4.855 13.545 1.00 93.94 85 GLU A N 1
ATOM 681 C CA . GLU A 1 85 ? -4.671 5.675 12.537 1.00 93.94 85 GLU A CA 1
ATOM 682 C C . GLU A 1 85 ? -3.151 5.600 12.701 1.00 93.94 85 GLU A C 1
ATOM 684 O O . GLU A 1 85 ? -2.456 5.252 11.746 1.00 93.94 85 GLU A O 1
ATOM 689 N N . ASP A 1 86 ? -2.647 5.770 13.926 1.00 95.00 86 ASP A N 1
ATOM 690 C CA . ASP A 1 86 ? -1.221 5.647 14.253 1.00 95.00 86 ASP A CA 1
ATOM 691 C C . ASP A 1 86 ? -0.639 4.273 13.881 1.00 95.00 86 ASP A C 1
ATOM 693 O O . ASP A 1 86 ? 0.524 4.162 13.487 1.00 95.00 86 ASP A O 1
ATOM 697 N N . GLN A 1 87 ? -1.433 3.206 14.015 1.00 91.62 87 GLN A N 1
ATOM 698 C CA . GLN A 1 87 ? -1.015 1.854 13.636 1.00 91.62 87 GLN A CA 1
ATOM 699 C C . GLN A 1 87 ? -1.116 1.601 12.131 1.00 91.62 87 GLN A C 1
ATOM 701 O O . GLN A 1 87 ? -0.328 0.829 11.592 1.00 91.62 87 GLN A O 1
ATOM 706 N N . ALA A 1 88 ? -2.084 2.207 11.443 1.00 94.69 88 ALA A N 1
ATOM 707 C CA . ALA A 1 88 ? -2.289 2.038 10.007 1.00 94.69 88 ALA A CA 1
ATOM 708 C C . ALA A 1 88 ? -1.270 2.837 9.178 1.00 94.69 88 ALA A C 1
ATOM 710 O O . ALA A 1 88 ? -0.806 2.345 8.145 1.00 94.69 88 ALA A O 1
ATOM 711 N N . TYR A 1 89 ? -0.879 4.016 9.667 1.00 95.62 89 TYR A N 1
ATOM 712 C CA . TYR A 1 89 ? 0.064 4.933 9.027 1.00 95.62 89 TYR A CA 1
ATOM 713 C C . TYR A 1 89 ? 1.363 4.273 8.521 1.00 95.62 89 TYR A C 1
ATOM 715 O O . TYR A 1 89 ? 1.648 4.384 7.330 1.00 95.62 89 TYR A O 1
ATOM 723 N N . PRO A 1 90 ? 2.136 3.505 9.321 1.00 97.00 90 PRO A N 1
ATOM 724 C CA . PRO A 1 90 ? 3.376 2.893 8.832 1.00 97.00 90 PRO A CA 1
ATOM 725 C C . PRO A 1 90 ? 3.165 1.936 7.650 1.00 97.00 90 PRO A C 1
ATOM 727 O O . PRO A 1 90 ? 4.062 1.769 6.827 1.00 97.00 90 PRO A O 1
ATOM 730 N N . PHE A 1 91 ? 1.995 1.301 7.541 1.00 96.31 91 PHE A N 1
ATOM 731 C CA . PHE A 1 91 ? 1.684 0.434 6.406 1.00 96.31 91 PHE A CA 1
ATOM 732 C C . PHE A 1 91 ? 1.304 1.241 5.160 1.00 96.31 91 PHE A C 1
ATOM 734 O O . PHE A 1 91 ? 1.640 0.830 4.054 1.00 96.31 91 PHE A O 1
ATOM 741 N N . GLU A 1 92 ? 0.631 2.381 5.318 1.00 96.69 92 GLU A N 1
ATOM 742 C CA . GLU A 1 92 ? 0.366 3.301 4.207 1.00 96.69 92 GLU A CA 1
ATOM 743 C C . GLU A 1 92 ? 1.668 3.884 3.649 1.00 96.69 92 GLU A C 1
ATOM 745 O O . GLU A 1 92 ? 1.915 3.771 2.450 1.00 96.69 92 GLU A O 1
ATOM 750 N N . GLU A 1 93 ? 2.554 4.373 4.517 1.00 97.69 93 GLU A N 1
ATOM 751 C CA . GLU A 1 93 ? 3.866 4.894 4.114 1.00 97.69 93 GLU A CA 1
ATOM 752 C C . GLU A 1 93 ? 4.679 3.841 3.356 1.00 97.69 93 GLU A C 1
ATOM 754 O O . GLU A 1 93 ? 5.243 4.117 2.300 1.00 97.69 93 GLU A O 1
ATOM 759 N N . LYS A 1 94 ? 4.677 2.586 3.828 1.00 97.25 94 LYS A N 1
ATOM 760 C CA . LYS A 1 94 ? 5.351 1.487 3.121 1.00 97.25 94 LYS A CA 1
ATOM 761 C C . LYS A 1 94 ? 4.738 1.195 1.756 1.00 97.25 94 LYS A C 1
ATOM 763 O O . LYS A 1 94 ? 5.464 0.831 0.832 1.00 97.25 94 LYS A O 1
ATOM 768 N N . ALA A 1 95 ? 3.424 1.335 1.607 1.00 97.62 95 ALA A N 1
ATOM 769 C CA . ALA A 1 95 ? 2.783 1.192 0.306 1.00 97.62 95 ALA A CA 1
ATOM 770 C C . ALA A 1 95 ? 3.209 2.314 -0.652 1.00 97.62 95 ALA A C 1
ATOM 772 O O . ALA A 1 95 ? 3.535 2.036 -1.807 1.00 97.62 95 ALA A O 1
ATOM 773 N N . ILE A 1 96 ? 3.257 3.556 -0.163 1.00 97.75 96 ILE A N 1
ATOM 774 C CA . ILE A 1 96 ? 3.732 4.716 -0.923 1.00 97.75 96 ILE A CA 1
ATOM 775 C C . ILE A 1 96 ? 5.186 4.499 -1.354 1.00 97.75 96 ILE A C 1
ATOM 777 O O . ILE A 1 96 ? 5.455 4.544 -2.554 1.00 97.75 96 ILE A O 1
ATOM 781 N N . ASP A 1 97 ? 6.085 4.161 -0.422 1.00 98.12 97 ASP A N 1
ATOM 782 C CA . ASP A 1 97 ? 7.503 3.865 -0.685 1.00 98.12 97 ASP A CA 1
ATOM 783 C C . ASP A 1 97 ? 7.665 2.862 -1.840 1.00 98.12 97 ASP A C 1
ATOM 785 O O . ASP A 1 97 ? 8.431 3.074 -2.781 1.00 98.12 97 ASP A O 1
ATOM 789 N N . LEU A 1 98 ? 6.907 1.763 -1.799 1.00 97.81 98 LEU A N 1
ATOM 790 C CA . LEU A 1 98 ? 6.987 0.701 -2.799 1.00 97.81 98 LEU A CA 1
ATOM 791 C C . LEU A 1 98 ? 6.413 1.119 -4.157 1.00 97.81 98 LEU A C 1
ATOM 793 O O . LEU A 1 98 ? 6.965 0.754 -5.198 1.00 97.81 98 LEU A O 1
ATOM 797 N N . HIS A 1 99 ? 5.325 1.892 -4.188 1.00 98.38 99 HIS A N 1
ATOM 798 C CA . HIS A 1 99 ? 4.850 2.458 -5.448 1.00 98.38 99 HIS A CA 1
ATOM 799 C C . HIS A 1 99 ? 5.865 3.456 -6.027 1.00 98.38 99 HIS A C 1
ATOM 801 O O . HIS A 1 99 ? 6.090 3.435 -7.241 1.00 98.38 99 HIS A O 1
ATOM 807 N N . GLU A 1 100 ? 6.516 4.266 -5.183 1.00 97.75 100 GLU A N 1
ATOM 808 C CA . GLU A 1 100 ? 7.605 5.161 -5.588 1.00 97.75 100 GLU A CA 1
ATOM 809 C C . GLU A 1 100 ? 8.811 4.377 -6.132 1.00 97.75 100 GLU A C 1
ATOM 811 O O . GLU A 1 100 ? 9.412 4.753 -7.139 1.00 97.75 100 GLU A O 1
ATOM 816 N N . ASP A 1 101 ? 9.157 3.244 -5.526 1.00 96.56 101 ASP A N 1
ATOM 817 C CA . ASP A 1 101 ? 10.200 2.357 -6.042 1.00 96.56 101 ASP A CA 1
ATOM 818 C C . ASP A 1 101 ? 9.830 1.749 -7.396 1.00 96.56 101 ASP A C 1
ATOM 820 O O . ASP A 1 101 ? 10.688 1.612 -8.273 1.00 96.56 101 ASP A O 1
ATOM 824 N N . ASN A 1 102 ? 8.548 1.451 -7.616 1.00 96.31 102 ASN A N 1
ATOM 825 C CA . ASN A 1 102 ? 8.086 0.935 -8.898 1.00 96.31 102 ASN A CA 1
ATOM 826 C C . ASN A 1 102 ? 8.239 1.973 -10.023 1.00 96.31 102 ASN A C 1
ATOM 828 O O . ASN A 1 102 ? 8.721 1.644 -11.105 1.00 96.31 102 ASN A O 1
ATOM 832 N N . ILE A 1 103 ? 7.900 3.245 -9.776 1.00 96.12 103 ILE A N 1
ATOM 833 C CA . ILE A 1 103 ? 8.065 4.305 -10.789 1.00 96.12 103 ILE A CA 1
ATOM 834 C C . ILE A 1 103 ? 9.540 4.618 -11.077 1.00 96.12 103 ILE A C 1
ATOM 836 O O . ILE A 1 103 ? 9.874 5.033 -12.187 1.00 96.12 103 ILE A O 1
ATOM 840 N N . LYS A 1 104 ? 10.463 4.350 -10.141 1.00 95.44 104 LYS A N 1
ATOM 841 C CA . LYS A 1 104 ? 11.912 4.479 -10.396 1.00 95.44 104 LYS A CA 1
ATOM 842 C C . LYS A 1 104 ? 12.397 3.515 -11.486 1.00 95.44 104 LYS A C 1
ATOM 844 O O . LYS A 1 104 ? 13.438 3.770 -12.095 1.00 95.44 104 LYS A O 1
ATOM 849 N N . LEU A 1 105 ? 11.651 2.447 -11.792 1.00 93.75 105 LEU A N 1
ATOM 850 C CA . LEU A 1 105 ? 11.969 1.534 -12.896 1.00 93.75 105 LEU A CA 1
ATOM 851 C C . LEU A 1 105 ? 11.870 2.205 -14.278 1.00 93.75 105 LEU A C 1
ATOM 853 O O . LEU A 1 105 ? 12.573 1.782 -15.200 1.00 93.75 105 LEU A O 1
ATOM 857 N N . ILE A 1 106 ? 11.112 3.301 -14.410 1.00 94.38 106 ILE A N 1
ATOM 858 C CA . ILE A 1 106 ? 11.024 4.091 -15.651 1.00 94.38 106 ILE A CA 1
ATOM 859 C C . ILE A 1 106 ? 12.407 4.592 -16.067 1.00 94.38 106 ILE A C 1
ATOM 861 O O . ILE A 1 106 ? 12.787 4.479 -17.231 1.00 94.38 106 ILE A O 1
ATOM 865 N N . ALA A 1 107 ? 13.208 5.069 -15.108 1.00 93.00 107 ALA A N 1
ATOM 866 C CA . ALA A 1 107 ? 14.568 5.545 -15.367 1.00 93.00 107 ALA A CA 1
ATOM 867 C C . ALA A 1 107 ? 15.501 4.438 -15.895 1.00 93.00 107 ALA A C 1
ATOM 869 O O . ALA A 1 107 ? 16.539 4.727 -16.485 1.00 93.00 107 ALA A O 1
ATOM 870 N N . ARG A 1 108 ? 15.130 3.166 -15.702 1.00 91.31 108 ARG A N 1
ATOM 871 C CA . ARG A 1 108 ? 15.845 1.983 -16.201 1.00 91.31 108 ARG A CA 1
ATOM 872 C C . ARG A 1 108 ? 15.256 1.442 -17.510 1.00 91.31 108 ARG A C 1
ATOM 874 O O . ARG A 1 108 ? 15.654 0.370 -17.953 1.00 91.31 108 ARG A O 1
ATOM 881 N N . GLY A 1 109 ? 14.320 2.166 -18.125 1.00 93.06 109 GLY A N 1
ATOM 882 C CA . GLY A 1 109 ? 13.676 1.789 -19.383 1.00 93.06 109 GLY A CA 1
ATOM 883 C C . GLY A 1 109 ? 12.532 0.784 -19.237 1.00 93.06 109 GLY A C 1
ATOM 884 O O . GLY A 1 109 ? 12.090 0.227 -20.238 1.00 93.06 109 GLY A O 1
ATOM 885 N N . VAL A 1 110 ? 12.043 0.537 -18.018 1.00 93.69 110 VAL A N 1
ATOM 886 C CA . VAL A 1 110 ? 10.906 -0.356 -17.771 1.00 93.69 110 VAL A CA 1
ATOM 887 C C . VAL A 1 110 ? 9.659 0.492 -17.550 1.00 93.69 110 VAL A C 1
ATOM 889 O O . VAL A 1 110 ? 9.459 1.061 -16.480 1.00 93.69 110 VAL A O 1
ATOM 892 N N . TYR A 1 111 ? 8.815 0.562 -18.574 1.00 94.12 111 TYR A N 1
ATOM 893 C CA . TYR A 1 111 ? 7.494 1.175 -18.500 1.00 94.12 111 TYR A CA 1
ATOM 894 C C . TYR A 1 111 ? 6.451 0.176 -18.998 1.00 94.12 111 TYR A C 1
ATOM 896 O O . TYR A 1 111 ? 6.583 -0.374 -20.091 1.00 94.12 111 TYR A O 1
ATOM 904 N N . ASN A 1 112 ? 5.456 -0.106 -18.161 1.00 95.25 112 ASN A N 1
ATOM 905 C CA . ASN A 1 112 ? 4.387 -1.066 -18.418 1.00 95.25 112 ASN A CA 1
ATOM 906 C C . ASN A 1 112 ? 3.150 -0.724 -17.571 1.00 95.25 112 ASN A C 1
ATOM 908 O O . ASN A 1 112 ? 3.196 0.160 -16.712 1.00 95.25 112 ASN A O 1
ATOM 912 N N . ASP A 1 113 ? 2.077 -1.490 -17.757 1.00 97.00 113 ASP A N 1
ATOM 913 C CA . ASP A 1 113 ? 0.797 -1.308 -17.067 1.00 97.00 113 ASP A CA 1
ATOM 914 C C . ASP A 1 113 ? 0.910 -1.306 -15.530 1.00 97.00 113 ASP A C 1
ATOM 916 O O . ASP A 1 113 ? 0.087 -0.706 -14.843 1.00 97.00 113 ASP A O 1
ATOM 920 N N . TRP A 1 114 ? 1.894 -1.999 -14.945 1.00 97.44 114 TRP A N 1
ATOM 921 C CA . TRP A 1 114 ? 2.070 -2.057 -13.487 1.00 97.44 114 TRP A CA 1
ATOM 922 C C . TRP A 1 114 ? 2.685 -0.779 -12.931 1.00 97.44 114 TRP A C 1
ATOM 924 O O . TRP A 1 114 ? 2.282 -0.315 -11.865 1.00 97.44 114 TRP A O 1
ATOM 934 N N . VAL A 1 115 ? 3.628 -0.197 -13.668 1.00 96.69 115 VAL A N 1
ATOM 935 C CA . VAL A 1 115 ? 4.195 1.115 -13.351 1.00 96.69 115 VAL A CA 1
ATOM 936 C C . VAL A 1 115 ? 3.120 2.196 -13.469 1.00 96.69 115 VAL A C 1
ATOM 938 O O . VAL A 1 115 ? 2.999 3.035 -12.578 1.00 96.69 115 VAL A O 1
ATOM 941 N N . GLU A 1 116 ? 2.289 2.134 -14.511 1.00 95.62 116 GLU A N 1
ATOM 942 C CA . GLU A 1 116 ? 1.158 3.052 -14.681 1.00 95.62 116 GLU A CA 1
ATOM 943 C C . GLU A 1 116 ? 0.151 2.936 -13.524 1.00 95.62 116 GLU A C 1
ATOM 945 O O . GLU A 1 116 ? -0.240 3.943 -12.936 1.00 95.62 116 GLU A O 1
ATOM 950 N N . LYS A 1 117 ? -0.205 1.712 -13.111 1.00 97.38 117 LYS A N 1
ATOM 951 C CA . LYS A 1 117 ? -1.062 1.493 -11.933 1.00 97.38 117 LYS A CA 1
ATOM 952 C C . LYS A 1 117 ? -0.441 2.031 -10.644 1.00 97.38 117 LYS A C 1
ATOM 954 O O . LYS A 1 117 ? -1.164 2.590 -9.825 1.00 97.38 117 LYS A O 1
ATOM 959 N N . SER A 1 118 ? 0.875 1.892 -10.452 1.00 97.44 118 SER A N 1
ATOM 960 C CA . SER A 1 118 ? 1.563 2.516 -9.312 1.00 97.44 118 SER A CA 1
ATOM 961 C C . SER A 1 118 ? 1.442 4.039 -9.340 1.00 97.44 118 SER A C 1
ATOM 963 O O . SER A 1 118 ? 1.202 4.638 -8.297 1.00 97.44 118 SER A O 1
ATOM 965 N N . LEU A 1 119 ? 1.561 4.670 -10.512 1.00 95.88 119 LEU A N 1
ATOM 966 C CA . LEU A 1 119 ? 1.389 6.118 -10.649 1.00 95.88 119 LEU A CA 1
ATOM 967 C C . LEU A 1 119 ? -0.039 6.553 -10.285 1.00 95.88 119 LEU A C 1
ATOM 969 O O . LEU A 1 119 ? -0.217 7.507 -9.534 1.00 95.88 119 LEU A O 1
ATOM 973 N N . GLN A 1 120 ? -1.049 5.813 -10.753 1.00 96.31 120 GLN A N 1
ATOM 974 C CA . GLN A 1 120 ? -2.454 6.058 -10.404 1.00 96.31 120 GLN A CA 1
ATOM 975 C C . GLN A 1 120 ? -2.689 5.941 -8.892 1.00 96.31 120 GLN A C 1
ATOM 977 O O . GLN A 1 120 ? -3.358 6.783 -8.300 1.00 96.31 120 GLN A O 1
ATOM 982 N N . LYS A 1 121 ? -2.092 4.935 -8.243 1.00 97.44 121 LYS A N 1
ATOM 983 C CA . LYS A 1 121 ? -2.166 4.774 -6.785 1.00 97.44 121 LYS A CA 1
ATOM 984 C C . LYS A 1 121 ? -1.492 5.921 -6.040 1.00 97.44 121 LYS A C 1
ATOM 986 O O . LYS A 1 121 ? -2.059 6.448 -5.091 1.00 97.44 121 LYS A O 1
ATOM 991 N N . LEU A 1 122 ? -0.325 6.364 -6.500 1.00 96.94 122 LEU A N 1
ATOM 992 C CA . LEU A 1 122 ? 0.361 7.522 -5.929 1.00 96.94 122 LEU A CA 1
ATOM 993 C C . LEU A 1 122 ? -0.428 8.827 -6.099 1.00 96.94 122 LEU A C 1
ATOM 995 O O . LEU A 1 122 ? -0.362 9.678 -5.218 1.00 96.94 122 LEU A O 1
ATOM 999 N N . ALA A 1 123 ? -1.194 8.982 -7.180 1.00 96.19 123 ALA A N 1
ATOM 1000 C CA . ALA A 1 123 ? -2.106 10.113 -7.350 1.00 96.19 123 ALA A CA 1
ATOM 1001 C C . ALA A 1 123 ? -3.258 10.095 -6.327 1.00 96.19 123 ALA A C 1
ATOM 1003 O O . ALA A 1 123 ? -3.677 11.155 -5.872 1.00 96.19 123 ALA A O 1
ATOM 1004 N N . GLU A 1 124 ? -3.725 8.911 -5.908 1.00 95.88 124 GLU A N 1
ATOM 1005 C CA . GLU A 1 124 ? -4.712 8.770 -4.825 1.00 95.88 124 GLU A CA 1
ATOM 1006 C C . GLU A 1 124 ? -4.112 9.129 -3.450 1.00 95.88 124 GLU A C 1
ATOM 1008 O O . GLU A 1 124 ? -4.745 9.854 -2.684 1.00 95.88 124 GLU A O 1
ATOM 1013 N N . PHE A 1 125 ? -2.900 8.650 -3.136 1.00 94.88 125 PHE A N 1
ATOM 1014 C CA . PHE A 1 125 ? -2.241 8.903 -1.842 1.00 94.88 125 PHE A CA 1
ATOM 1015 C C . PHE A 1 125 ? -1.709 10.336 -1.704 1.00 94.88 125 PHE A C 1
ATOM 1017 O O . PHE A 1 125 ? -1.868 10.977 -0.669 1.00 94.88 125 PHE A O 1
ATOM 1024 N N . LEU A 1 126 ? -1.052 10.843 -2.749 1.00 95.44 126 LEU A N 1
ATOM 1025 C CA . LEU A 1 126 ? -0.313 12.106 -2.751 1.00 95.44 126 LEU A CA 1
ATOM 1026 C C . LEU A 1 126 ? -0.688 12.944 -3.989 1.00 95.44 126 LEU A C 1
ATOM 1028 O O . LEU A 1 126 ? 0.157 13.189 -4.864 1.00 95.44 126 LEU A O 1
ATOM 1032 N N . PRO A 1 127 ? -1.937 13.445 -4.064 1.00 94.31 127 PRO A N 1
ATOM 1033 C CA . PRO A 1 127 ? -2.457 14.117 -5.255 1.00 94.31 127 PRO A CA 1
ATOM 1034 C C . PRO A 1 127 ? -1.645 15.359 -5.629 1.00 94.31 127 PRO A C 1
ATOM 1036 O O . PRO A 1 127 ? -1.305 15.556 -6.790 1.00 94.31 127 PRO A O 1
ATOM 1039 N N . ALA A 1 128 ? -1.209 16.151 -4.645 1.00 93.38 128 ALA A N 1
ATOM 1040 C CA . ALA A 1 128 ? -0.401 17.348 -4.894 1.00 93.38 128 ALA A CA 1
ATOM 1041 C C . ALA A 1 128 ? 0.911 17.058 -5.655 1.00 93.38 128 ALA A C 1
ATOM 1043 O O . ALA A 1 128 ? 1.446 17.935 -6.342 1.00 93.38 128 ALA A O 1
ATOM 1044 N N . ARG A 1 129 ? 1.448 15.838 -5.529 1.00 92.44 129 ARG A N 1
ATOM 1045 C CA . ARG A 1 129 ? 2.698 15.431 -6.176 1.00 92.44 129 ARG A CA 1
ATOM 1046 C C . ARG A 1 129 ? 2.453 14.722 -7.505 1.00 92.44 129 ARG A C 1
ATOM 1048 O O . ARG A 1 129 ? 3.151 15.043 -8.469 1.00 92.44 129 ARG A O 1
ATOM 1055 N N . TYR A 1 130 ? 1.491 13.800 -7.542 1.00 93.12 130 TYR A N 1
ATOM 1056 C CA . TYR A 1 130 ? 1.333 12.836 -8.635 1.00 93.12 130 TYR A CA 1
ATOM 1057 C C . TYR A 1 130 ? 0.059 13.003 -9.472 1.00 93.12 130 TYR A C 1
ATOM 1059 O O . TYR A 1 130 ? 0.054 12.554 -10.614 1.00 93.12 130 TYR A O 1
ATOM 1067 N N . ASP A 1 131 ? -0.983 13.677 -8.977 1.00 92.69 131 ASP A N 1
ATOM 1068 C CA . ASP A 1 131 ? -2.214 13.942 -9.739 1.00 92.69 131 ASP A CA 1
ATOM 1069 C C . ASP A 1 131 ? -2.035 15.162 -10.658 1.00 92.69 131 ASP A C 1
ATOM 1071 O O . ASP A 1 131 ? -2.632 16.226 -10.482 1.00 92.69 131 ASP A O 1
ATOM 1075 N N . LYS A 1 132 ? -1.106 15.036 -11.611 1.00 88.44 132 LYS A N 1
ATOM 1076 C CA . LYS A 1 132 ? -0.802 16.068 -12.606 1.00 88.44 132 LYS A CA 1
ATOM 1077 C C . LYS A 1 132 ? -1.243 15.579 -13.982 1.00 88.44 132 LYS A C 1
ATOM 1079 O O . LYS A 1 132 ? -0.577 14.702 -14.533 1.00 88.44 132 LYS A O 1
ATOM 1084 N N . PRO A 1 133 ? -2.335 16.119 -14.551 1.00 81.25 133 PRO A N 1
ATOM 1085 C CA . PRO A 1 133 ? -2.775 15.716 -15.877 1.00 81.25 133 PRO A CA 1
ATOM 1086 C C . PRO A 1 133 ? -1.741 16.131 -16.927 1.00 81.25 133 PRO A C 1
ATOM 1088 O O . PRO A 1 133 ? -1.155 17.212 -16.850 1.00 81.25 133 PRO A O 1
ATOM 1091 N N . GLU A 1 134 ? -1.530 15.275 -17.923 1.00 77.06 134 GLU A N 1
ATOM 1092 C CA . GLU A 1 134 ? -0.691 15.611 -19.068 1.00 77.06 134 GLU A CA 1
ATOM 1093 C C . GLU A 1 134 ? -1.404 16.647 -19.946 1.00 77.06 134 GLU A C 1
ATOM 1095 O O . GLU A 1 134 ? -2.524 16.428 -20.415 1.00 77.06 134 GLU A O 1
ATOM 1100 N N . GLU A 1 135 ? -0.752 17.780 -20.204 1.00 76.50 135 GLU A N 1
ATOM 1101 C CA . GLU A 1 135 ? -1.217 18.711 -21.226 1.00 76.50 135 GLU A CA 1
ATOM 1102 C C . GLU A 1 135 ? -0.807 18.183 -22.601 1.00 76.50 135 GLU A C 1
ATOM 1104 O O . GLU A 1 135 ? 0.364 18.224 -22.990 1.00 76.50 135 GLU A O 1
ATOM 1109 N N . THR A 1 136 ? -1.778 17.694 -23.374 1.00 74.62 136 THR A N 1
ATOM 1110 C CA . THR A 1 136 ? -1.530 17.340 -24.771 1.00 74.62 136 THR A CA 1
ATOM 1111 C C . THR A 1 136 ? -1.319 18.624 -25.559 1.00 74.62 136 THR A C 1
ATOM 1113 O O . THR A 1 136 ? -2.271 19.263 -26.017 1.00 74.62 136 THR A O 1
ATOM 1116 N N . THR A 1 137 ? -0.061 19.019 -25.721 1.00 70.75 137 THR A N 1
ATOM 1117 C CA . THR A 1 137 ? 0.286 20.039 -26.708 1.00 70.75 137 THR A CA 1
ATOM 1118 C C . THR A 1 137 ? -0.138 19.481 -28.068 1.00 70.75 137 THR A C 1
ATOM 1120 O O . THR A 1 137 ? 0.202 18.345 -28.401 1.00 70.75 137 THR A O 1
ATOM 1123 N N . GLY A 1 138 ? -0.972 20.220 -28.808 1.00 77.06 138 GLY A N 1
ATOM 1124 C CA . GLY A 1 138 ? -1.535 19.753 -30.077 1.00 77.06 138 GLY A CA 1
ATOM 1125 C C . GLY A 1 138 ? -0.459 19.245 -31.042 1.00 77.06 138 GLY A C 1
ATOM 1126 O O . GLY A 1 138 ? 0.708 19.612 -30.925 1.00 77.06 138 GLY A O 1
ATOM 1127 N N . ILE A 1 139 ? -0.855 18.394 -31.997 1.00 73.56 139 ILE A N 1
ATOM 1128 C CA . ILE A 1 139 ? 0.060 17.777 -32.971 1.00 73.56 139 ILE A CA 1
ATOM 1129 C C . ILE A 1 139 ? 0.938 18.867 -33.597 1.00 73.56 139 ILE A C 1
ATOM 1131 O O . ILE A 1 139 ? 0.455 19.712 -34.359 1.00 73.56 139 ILE A O 1
ATOM 1135 N N . ILE A 1 140 ? 2.229 18.842 -33.261 1.00 65.31 140 ILE A N 1
ATOM 1136 C CA . ILE A 1 140 ? 3.210 19.800 -33.761 1.00 65.31 140 ILE A CA 1
ATOM 1137 C C . ILE A 1 140 ? 3.316 19.578 -35.269 1.00 65.31 140 ILE A C 1
ATOM 1139 O O . ILE A 1 140 ? 3.922 18.619 -35.738 1.00 65.31 140 ILE A O 1
ATOM 1143 N N . SER A 1 141 ? 2.667 20.453 -36.037 1.00 69.69 141 SER A N 1
ATOM 1144 C CA . SER A 1 141 ? 2.605 20.350 -37.499 1.00 69.69 141 SER A CA 1
ATOM 1145 C C . SER A 1 141 ? 3.907 20.812 -38.172 1.00 69.69 141 SER A C 1
ATOM 1147 O O . SER A 1 141 ? 4.112 20.549 -39.353 1.00 69.69 141 SER A O 1
ATOM 1149 N N . SER A 1 142 ? 4.798 21.481 -37.427 1.00 70.69 142 SER A N 1
ATOM 1150 C CA . SER A 1 142 ? 6.147 21.862 -37.859 1.00 70.69 142 SER A CA 1
ATOM 1151 C C . SER A 1 142 ? 7.094 21.990 -36.660 1.00 70.69 142 SER A C 1
ATOM 1153 O O . SER A 1 142 ? 6.753 22.625 -35.664 1.00 70.69 142 SER A O 1
ATOM 1155 N N . LEU A 1 143 ? 8.299 21.420 -36.772 1.00 70.19 143 LEU A N 1
ATOM 1156 C CA . LEU A 1 143 ? 9.374 21.530 -35.773 1.00 70.19 143 LEU A CA 1
ATOM 1157 C C . LEU A 1 143 ? 10.104 22.887 -35.820 1.00 70.19 143 LEU A C 1
ATOM 1159 O O . LEU A 1 143 ? 10.958 23.151 -34.980 1.00 70.19 143 LEU A O 1
ATOM 1163 N N . GLU A 1 144 ? 9.789 23.752 -36.789 1.00 68.44 144 GLU A N 1
ATOM 1164 C CA . GLU A 1 144 ? 10.485 25.032 -36.990 1.00 68.44 144 GLU A CA 1
ATOM 1165 C C . GLU A 1 144 ? 10.074 26.116 -35.980 1.00 68.44 144 GLU A C 1
ATOM 1167 O O . GLU A 1 144 ? 10.675 27.187 -35.940 1.00 68.44 144 GLU A O 1
ATOM 1172 N N . THR A 1 145 ? 9.045 25.891 -35.157 1.00 60.00 145 THR A N 1
ATOM 1173 C CA . THR A 1 145 ? 8.499 26.926 -34.264 1.00 60.00 145 THR A CA 1
ATOM 1174 C C . THR A 1 145 ? 8.069 26.335 -32.926 1.00 60.00 145 THR A C 1
ATOM 1176 O O . THR A 1 145 ? 6.896 26.339 -32.580 1.00 60.00 145 THR A O 1
ATOM 1179 N N . TYR A 1 146 ? 9.018 25.823 -32.147 1.00 56.06 146 TYR A N 1
ATOM 1180 C CA . TYR A 1 146 ? 8.822 25.679 -30.703 1.00 56.06 146 TYR A CA 1
ATOM 1181 C C . TYR A 1 146 ? 10.085 26.148 -29.985 1.00 56.06 146 TYR A C 1
ATOM 1183 O O . TYR A 1 146 ? 11.066 25.420 -29.857 1.00 56.06 146 TYR A O 1
ATOM 1191 N N . ILE A 1 147 ? 10.062 27.401 -29.535 1.00 60.97 147 ILE A N 1
ATOM 1192 C CA . ILE A 1 147 ? 10.963 27.872 -28.486 1.00 60.97 147 ILE A CA 1
ATOM 1193 C C . ILE A 1 147 ? 10.174 27.690 -27.192 1.00 60.97 147 ILE A C 1
ATOM 1195 O O . ILE A 1 147 ? 9.115 28.296 -27.040 1.00 60.97 147 ILE A O 1
ATOM 1199 N N . TYR A 1 148 ? 10.656 26.847 -26.275 1.00 53.34 148 TYR A N 1
ATOM 1200 C CA . TYR A 1 148 ? 10.127 26.813 -24.914 1.00 53.34 148 TYR A CA 1
ATOM 1201 C C . TYR A 1 148 ? 10.367 28.189 -24.286 1.00 53.34 148 TYR A C 1
ATOM 1203 O O . TYR A 1 148 ? 11.474 28.495 -23.843 1.00 53.34 148 TYR A O 1
ATOM 1211 N N . ALA A 1 149 ? 9.345 29.042 -24.284 1.00 55.41 149 ALA A N 1
ATOM 1212 C CA . ALA A 1 149 ? 9.349 30.261 -23.499 1.00 55.41 149 ALA A CA 1
ATOM 1213 C C . ALA A 1 149 ? 9.132 29.853 -22.039 1.00 55.41 149 ALA A C 1
ATOM 1215 O O . ALA A 1 149 ? 8.006 29.758 -21.560 1.00 55.41 149 ALA A O 1
ATOM 1216 N N . ILE A 1 150 ? 10.223 29.542 -21.340 1.00 57.59 150 ILE A N 1
ATOM 1217 C CA . ILE A 1 150 ? 10.214 29.590 -19.881 1.00 57.59 150 ILE A CA 1
ATOM 1218 C C . ILE A 1 150 ? 9.983 31.065 -19.567 1.00 57.59 150 ILE A C 1
ATOM 1220 O O . ILE A 1 150 ? 10.852 31.879 -19.883 1.00 57.59 150 ILE A O 1
ATOM 1224 N N . ASP A 1 151 ? 8.809 31.412 -19.041 1.00 56.69 151 ASP A N 1
ATOM 1225 C CA . ASP A 1 151 ? 8.476 32.781 -18.648 1.00 56.69 151 ASP A CA 1
ATOM 1226 C C . ASP A 1 151 ? 9.402 33.178 -17.490 1.00 56.69 151 ASP A C 1
ATOM 1228 O O . ASP A 1 151 ? 9.148 32.929 -16.310 1.00 56.69 151 ASP A O 1
ATOM 1232 N N . ARG A 1 152 ? 10.595 33.650 -17.852 1.00 54.41 152 ARG A N 1
ATOM 1233 C CA . ARG A 1 152 ? 11.610 34.125 -16.928 1.00 54.41 152 ARG A CA 1
ATOM 1234 C C . ARG A 1 152 ? 11.215 35.568 -16.640 1.00 54.41 152 ARG A C 1
ATOM 1236 O O . ARG A 1 152 ? 11.334 36.373 -17.563 1.00 54.41 152 ARG A O 1
ATOM 1243 N N . PRO A 1 153 ? 10.753 35.912 -15.423 1.00 54.69 153 PRO A N 1
ATOM 1244 C CA . PRO A 1 153 ? 10.428 37.297 -15.111 1.00 54.69 153 PRO A CA 1
ATOM 1245 C C . PRO A 1 153 ? 11.642 38.160 -15.453 1.00 54.69 153 PRO A C 1
ATOM 1247 O O . PRO A 1 153 ? 12.764 37.839 -15.042 1.00 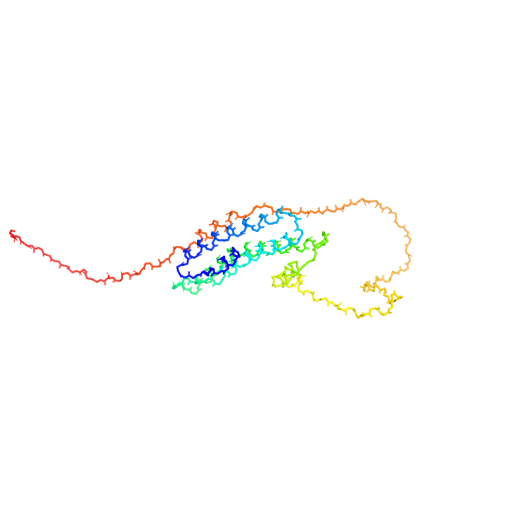54.69 153 PRO A O 1
ATOM 1250 N N . GLU A 1 154 ? 11.427 39.183 -16.284 1.00 51.00 154 GLU A N 1
ATOM 1251 C CA . GLU A 1 154 ? 12.513 40.019 -16.781 1.00 51.00 154 GLU A CA 1
ATOM 1252 C C . GLU A 1 154 ? 13.280 40.606 -15.585 1.00 51.00 154 GLU A C 1
ATOM 1254 O O . GLU A 1 154 ? 12.664 41.181 -14.679 1.00 51.00 154 GLU A O 1
ATOM 1259 N N . PRO A 1 155 ? 14.614 40.439 -15.527 1.00 50.69 155 PRO A N 1
ATOM 1260 C CA . PRO A 1 155 ? 15.399 41.064 -14.477 1.00 50.69 155 PRO A CA 1
ATOM 1261 C C . PRO A 1 155 ? 15.209 42.587 -14.560 1.00 50.69 155 PRO A C 1
ATOM 1263 O O . PRO A 1 155 ? 15.164 43.130 -15.668 1.00 50.69 155 PRO A O 1
ATOM 1266 N N . PRO A 1 156 ? 15.095 43.297 -13.422 1.00 54.22 156 PRO A N 1
ATOM 1267 C CA . PRO A 1 156 ? 14.932 44.744 -13.433 1.00 54.22 156 PRO A CA 1
ATOM 1268 C C . PRO A 1 156 ? 16.089 45.384 -14.207 1.00 54.22 156 PRO A C 1
ATOM 1270 O O . PRO A 1 156 ? 17.256 45.077 -13.957 1.00 54.22 156 PRO A O 1
ATOM 1273 N N . VAL A 1 157 ? 15.744 46.248 -15.164 1.00 53.62 157 VAL A N 1
ATOM 1274 C CA . VAL A 1 157 ? 16.693 46.952 -16.037 1.00 53.62 157 VAL A CA 1
ATOM 1275 C C . VAL A 1 157 ? 17.755 47.660 -15.177 1.00 53.62 157 VAL A C 1
ATOM 1277 O O . VAL A 1 157 ? 17.386 48.498 -14.349 1.00 53.62 157 VAL A O 1
ATOM 1280 N N . PRO A 1 158 ? 19.058 47.355 -15.334 1.00 46.62 158 PRO A N 1
ATOM 1281 C CA . PRO A 1 158 ? 20.110 48.028 -14.578 1.00 46.62 158 PRO A CA 1
ATOM 1282 C C . PRO A 1 158 ? 20.234 49.511 -14.956 1.00 46.62 158 PRO A C 1
ATOM 1284 O O . PRO A 1 158 ? 20.279 49.862 -16.135 1.00 46.62 158 PRO A O 1
ATOM 1287 N N . LEU A 1 159 ? 20.316 50.376 -13.942 1.00 51.34 159 LEU A N 1
ATOM 1288 C CA . LEU A 1 159 ? 20.747 51.770 -14.071 1.00 51.34 159 LEU A CA 1
ATOM 1289 C C . LEU A 1 159 ? 22.217 51.815 -14.540 1.00 51.34 159 LEU A C 1
ATOM 1291 O O . LEU A 1 159 ? 23.007 50.946 -14.178 1.00 51.34 159 LEU A O 1
ATOM 1295 N N . GLU A 1 160 ? 22.558 52.816 -15.355 1.00 47.62 160 GLU A N 1
ATOM 1296 C CA . GLU A 1 160 ? 23.878 53.022 -15.977 1.00 47.62 160 GLU A CA 1
ATOM 1297 C C . GLU A 1 160 ? 25.084 53.000 -14.998 1.00 47.62 160 GLU A C 1
ATOM 1299 O O . GLU A 1 160 ? 24.921 53.216 -13.795 1.00 47.62 160 GLU A O 1
ATOM 1304 N N . PRO A 1 161 ? 26.311 52.740 -15.504 1.00 43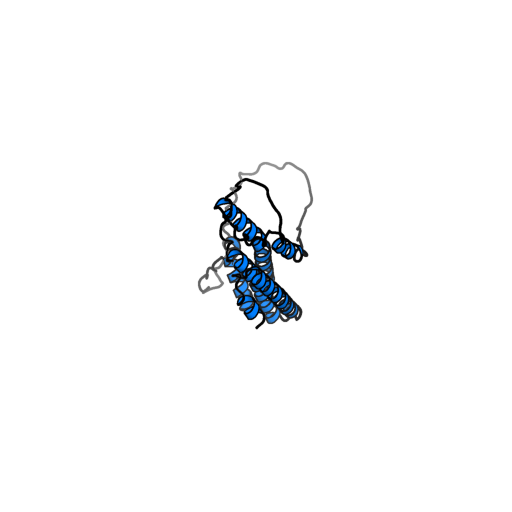.34 161 PRO A N 1
ATOM 1305 C CA . PRO A 1 161 ? 27.436 52.215 -14.725 1.00 43.34 161 PRO A CA 1
ATOM 1306 C C . PRO A 1 161 ? 28.070 53.227 -13.763 1.00 43.34 161 PRO A C 1
ATOM 1308 O O . PRO A 1 161 ? 28.359 54.361 -14.144 1.00 43.34 161 PRO A O 1
ATOM 1311 N N . GLN A 1 162 ? 28.409 52.773 -12.554 1.00 32.69 162 GLN A N 1
ATOM 1312 C CA . GLN A 1 162 ? 29.406 53.418 -11.694 1.00 32.69 162 GLN A CA 1
ATOM 1313 C C . GLN A 1 162 ? 30.676 52.554 -11.636 1.00 32.69 162 GLN A C 1
ATOM 1315 O O . GLN A 1 162 ? 30.602 51.327 -11.674 1.00 32.69 162 GLN A O 1
ATOM 1320 N N . GLU A 1 163 ? 31.825 53.232 -11.627 1.00 36.75 163 GLU A N 1
ATOM 1321 C CA . GLU A 1 163 ? 33.196 52.706 -11.706 1.00 36.75 163 GLU A CA 1
ATOM 1322 C C . GLU A 1 163 ? 33.557 51.645 -10.641 1.00 36.75 163 GLU A C 1
ATOM 1324 O O . GLU A 1 163 ? 32.900 51.554 -9.602 1.00 36.75 163 GLU A O 1
ATOM 1329 N N . PRO A 1 164 ? 34.593 50.818 -10.900 1.00 44.09 164 PRO A N 1
ATOM 1330 C CA . PRO A 1 164 ? 34.800 49.555 -10.203 1.00 44.09 164 PRO A CA 1
ATOM 1331 C C . PRO A 1 164 ? 35.472 49.742 -8.841 1.00 44.09 164 PRO A C 1
ATOM 1333 O O . PRO A 1 164 ? 36.513 50.390 -8.738 1.00 44.09 164 PRO A O 1
ATOM 1336 N N . THR A 1 165 ? 34.932 49.069 -7.823 1.00 31.59 165 THR A N 1
ATOM 1337 C CA . THR A 1 165 ? 35.665 48.780 -6.587 1.00 31.59 165 THR A CA 1
ATOM 1338 C C . THR A 1 165 ? 36.010 47.293 -6.537 1.00 31.59 165 THR A C 1
ATOM 1340 O O . THR A 1 165 ? 35.197 46.421 -6.8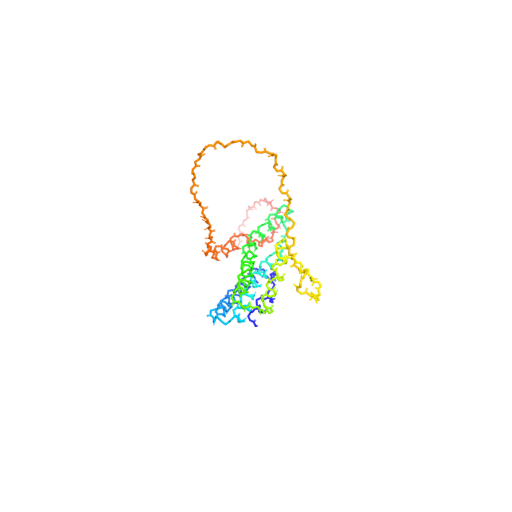31 1.00 31.59 165 THR A O 1
ATOM 1343 N N . GLU A 1 166 ? 37.275 47.090 -6.215 1.00 33.25 166 GLU A N 1
ATOM 1344 C CA . GLU A 1 166 ? 38.105 45.897 -6.102 1.00 33.25 166 GLU A CA 1
ATOM 1345 C C . GLU A 1 166 ? 37.644 44.837 -5.075 1.00 33.25 166 GLU A C 1
ATOM 1347 O O . GLU A 1 166 ? 37.053 45.191 -4.057 1.00 33.25 166 GLU A O 1
ATOM 1352 N N . LEU A 1 167 ? 38.105 43.591 -5.313 1.00 33.50 167 LEU A N 1
ATOM 1353 C CA . LEU A 1 167 ? 38.336 42.480 -4.354 1.00 33.50 167 LEU A CA 1
ATOM 1354 C C . LEU A 1 167 ? 37.058 41.781 -3.822 1.00 33.50 167 LEU A C 1
ATOM 1356 O O . LEU A 1 167 ? 36.031 42.406 -3.622 1.00 33.50 167 LEU A O 1
ATOM 1360 N N . GLU A 1 168 ? 36.982 40.480 -3.551 1.00 32.75 168 GLU A N 1
ATOM 1361 C CA . GLU A 1 168 ? 37.920 39.357 -3.527 1.00 32.75 168 GLU A CA 1
ATOM 1362 C C . GLU A 1 168 ? 37.085 38.050 -3.513 1.00 32.75 168 GLU A C 1
ATOM 1364 O O . GLU A 1 168 ? 35.865 38.062 -3.359 1.00 32.75 168 GLU A O 1
ATOM 1369 N N . SER A 1 169 ? 37.780 36.936 -3.713 1.00 37.47 169 SER A N 1
ATOM 1370 C CA . SER A 1 169 ? 37.392 35.517 -3.792 1.00 37.47 169 SER A CA 1
ATOM 1371 C C . SER A 1 169 ? 36.461 34.927 -2.716 1.00 37.47 169 SER A C 1
ATOM 1373 O O . SER A 1 169 ? 36.595 35.292 -1.557 1.00 37.47 169 SER A O 1
ATOM 1375 N N . GLU A 1 170 ? 35.694 33.875 -3.070 1.00 31.30 170 GLU A N 1
ATOM 1376 C CA . GLU A 1 170 ? 35.754 32.543 -2.414 1.00 31.30 170 GLU A CA 1
ATOM 1377 C C . GLU A 1 170 ? 34.990 31.424 -3.181 1.00 31.30 170 GLU A C 1
ATOM 1379 O O . GLU A 1 170 ? 34.097 31.681 -3.986 1.00 31.30 170 GLU A O 1
ATOM 1384 N N . GLU A 1 171 ? 35.451 30.185 -2.969 1.00 38.53 171 GLU A N 1
ATOM 1385 C CA . GLU A 1 171 ? 35.189 28.897 -3.652 1.00 38.53 171 GLU A CA 1
ATOM 1386 C C . GLU A 1 171 ? 33.807 28.234 -3.365 1.00 38.53 171 GLU A C 1
ATOM 1388 O O . GLU A 1 171 ? 33.035 28.735 -2.549 1.00 38.53 171 GLU A O 1
ATOM 1393 N N . PRO A 1 172 ? 33.456 27.102 -4.030 1.00 43.06 172 PRO A N 1
ATOM 1394 C CA . PRO A 1 172 ? 32.102 26.542 -4.073 1.00 43.06 172 PRO A CA 1
ATOM 1395 C C . PRO A 1 172 ? 31.826 25.486 -2.988 1.00 43.06 172 PRO A C 1
ATOM 1397 O O . PRO A 1 172 ? 32.733 24.820 -2.497 1.00 43.06 172 PRO A O 1
ATOM 1400 N N . ALA A 1 173 ? 30.544 25.215 -2.719 1.00 30.34 173 ALA A N 1
ATOM 1401 C CA . ALA A 1 173 ? 30.117 23.978 -2.061 1.00 30.34 173 ALA A CA 1
ATOM 1402 C C . ALA A 1 173 ? 28.869 23.391 -2.747 1.00 30.34 173 ALA A C 1
ATOM 1404 O O . ALA A 1 173 ? 27.813 24.018 -2.814 1.00 30.34 173 ALA A O 1
ATOM 1405 N N . GLN A 1 174 ? 29.033 22.181 -3.288 1.00 34.19 174 GLN A N 1
ATOM 1406 C CA . GLN A 1 174 ? 28.003 21.318 -3.868 1.00 34.19 174 GLN A CA 1
ATOM 1407 C C . GLN A 1 174 ? 27.466 20.312 -2.842 1.00 34.19 174 GLN A C 1
ATOM 1409 O O . GLN A 1 174 ? 28.208 19.909 -1.955 1.00 34.19 174 GLN A O 1
ATOM 1414 N N . ALA A 1 175 ? 26.249 19.828 -3.143 1.00 33.62 175 ALA A N 1
ATOM 1415 C CA . ALA A 1 175 ? 25.698 18.481 -2.915 1.00 33.62 175 ALA A CA 1
ATOM 1416 C C . ALA A 1 175 ? 25.603 18.001 -1.452 1.00 33.62 175 ALA A C 1
ATOM 1418 O O . ALA A 1 175 ? 26.543 18.064 -0.681 1.00 33.62 175 ALA A O 1
ATOM 1419 N N . GLY A 1 176 ? 24.469 17.495 -0.979 1.00 34.84 176 GLY A N 1
ATOM 1420 C CA . GLY A 1 176 ? 23.574 16.544 -1.628 1.00 34.84 176 GLY A CA 1
ATOM 1421 C C . GLY A 1 176 ? 23.582 15.303 -0.741 1.00 34.84 176 GLY A C 1
ATOM 1422 O O . GLY A 1 176 ? 24.543 14.544 -0.766 1.00 34.84 176 GLY A O 1
ATOM 1423 N N . GLU A 1 177 ? 22.551 15.137 0.084 1.00 33.28 177 GLU A N 1
ATOM 1424 C CA . GLU A 1 177 ? 22.473 14.046 1.055 1.00 33.28 177 GLU A CA 1
ATOM 1425 C C . GLU A 1 177 ? 21.269 13.161 0.722 1.00 33.28 177 GLU A C 1
ATOM 1427 O O . GLU A 1 177 ? 20.110 13.557 0.836 1.00 33.28 177 GLU A O 1
ATOM 1432 N N . THR A 1 178 ? 21.562 11.959 0.230 1.00 31.98 178 THR A N 1
ATOM 1433 C CA . THR A 1 178 ? 20.610 10.856 0.102 1.00 31.98 178 THR A CA 1
ATOM 1434 C C . THR A 1 178 ? 20.508 10.148 1.444 1.00 31.98 178 THR A C 1
ATOM 1436 O O . THR A 1 178 ? 21.500 9.590 1.913 1.00 31.98 178 THR A O 1
ATOM 1439 N N . VAL A 1 179 ? 19.315 10.115 2.033 1.00 35.88 179 VAL A N 1
ATOM 1440 C CA . VAL A 1 179 ? 19.042 9.306 3.224 1.00 35.88 179 VAL A CA 1
ATOM 1441 C C . VAL A 1 179 ? 18.413 7.984 2.793 1.00 35.88 179 VAL A C 1
ATOM 1443 O O . VAL A 1 179 ? 17.301 7.933 2.276 1.00 35.88 179 VAL A O 1
ATOM 1446 N N . THR A 1 180 ? 19.161 6.905 3.004 1.00 31.05 180 THR A N 1
ATOM 1447 C CA . THR A 1 180 ? 18.685 5.520 3.034 1.00 31.05 180 THR A CA 1
ATOM 1448 C C . THR A 1 180 ? 18.026 5.239 4.382 1.00 31.05 180 THR A C 1
ATOM 1450 O O . THR A 1 180 ? 18.660 5.474 5.410 1.00 31.05 180 THR A O 1
ATOM 1453 N N . VAL A 1 181 ? 16.823 4.659 4.403 1.00 37.50 181 VAL A N 1
ATOM 1454 C CA . VAL A 1 181 ? 16.257 4.070 5.629 1.00 37.50 181 VAL A CA 1
ATOM 1455 C C . VAL A 1 181 ? 15.797 2.646 5.340 1.00 37.50 181 VAL A C 1
ATOM 1457 O O . VAL A 1 181 ? 14.733 2.409 4.775 1.00 37.50 181 VAL A O 1
ATOM 1460 N N . ALA A 1 182 ? 16.635 1.693 5.740 1.00 34.09 182 ALA A N 1
ATOM 1461 C CA . ALA A 1 182 ? 16.252 0.308 5.949 1.00 34.09 182 ALA A CA 1
ATOM 1462 C C . ALA A 1 182 ? 16.061 0.090 7.455 1.00 34.09 182 ALA A C 1
ATOM 1464 O O . ALA A 1 182 ? 16.951 0.425 8.235 1.00 34.09 182 ALA A O 1
ATOM 1465 N N . GLY A 1 183 ? 14.929 -0.509 7.835 1.00 43.00 183 GLY A N 1
ATOM 1466 C CA . GLY A 1 183 ? 14.740 -1.125 9.151 1.00 43.00 183 GLY A CA 1
ATOM 1467 C C . GLY A 1 183 ? 13.652 -0.504 10.023 1.00 43.00 183 GLY A C 1
ATOM 1468 O O . GLY A 1 183 ? 13.976 0.166 10.990 1.00 43.00 183 GLY A O 1
ATOM 1469 N N . THR A 1 184 ? 12.376 -0.782 9.738 1.00 39.72 184 THR A N 1
ATOM 1470 C CA . THR A 1 184 ? 11.265 -0.580 10.702 1.00 39.72 184 THR A CA 1
ATOM 1471 C C . THR A 1 184 ? 10.141 -1.616 10.555 1.00 39.72 184 THR A C 1
ATOM 1473 O O . THR A 1 184 ? 9.021 -1.400 11.006 1.00 39.72 184 THR A O 1
ATOM 1476 N N . GLU A 1 185 ? 10.394 -2.766 9.923 1.00 49.72 185 GLU A N 1
ATOM 1477 C CA . GLU A 1 185 ? 9.319 -3.743 9.698 1.00 49.72 185 GLU A CA 1
ATOM 1478 C C . GLU A 1 185 ? 8.913 -4.488 10.975 1.00 49.72 185 GLU A C 1
ATOM 1480 O O . GLU A 1 185 ? 7.758 -4.864 11.10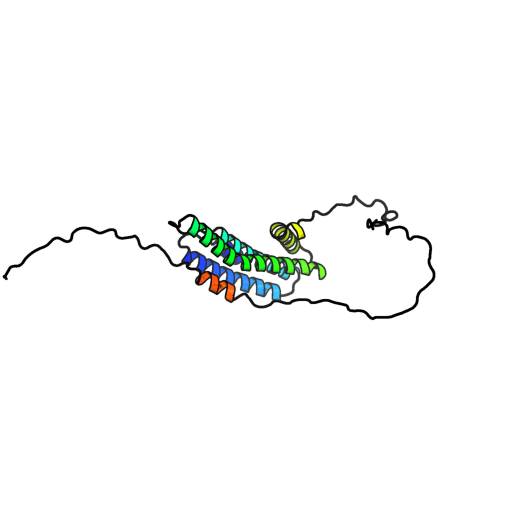1 1.00 49.72 185 GLU A O 1
ATOM 1485 N N . THR A 1 186 ? 9.808 -4.690 11.945 1.00 40.69 186 THR A N 1
ATOM 1486 C CA . THR A 1 186 ? 9.522 -5.528 13.125 1.00 40.69 186 THR A CA 1
ATOM 1487 C C . THR A 1 186 ? 8.787 -4.794 14.247 1.00 40.69 186 THR A C 1
ATOM 1489 O O . THR A 1 186 ? 7.926 -5.387 14.889 1.00 40.69 186 THR A O 1
ATOM 1492 N N . GLU A 1 187 ? 9.055 -3.503 14.448 1.00 43.47 187 GLU A N 1
ATOM 1493 C CA . GLU A 1 187 ? 8.456 -2.715 15.539 1.00 43.47 187 GLU A CA 1
ATOM 1494 C C . GLU A 1 187 ? 6.989 -2.346 15.265 1.00 43.47 187 GLU A C 1
ATOM 1496 O O . GLU A 1 187 ? 6.169 -2.307 16.183 1.00 43.47 187 GLU A O 1
ATOM 1501 N N . ALA A 1 188 ? 6.621 -2.152 13.992 1.00 49.31 188 ALA A N 1
ATOM 1502 C CA . ALA A 1 188 ? 5.245 -1.848 13.601 1.00 49.31 188 ALA A CA 1
ATOM 1503 C C . ALA A 1 188 ? 4.279 -3.013 13.889 1.00 49.31 188 ALA A C 1
ATOM 1505 O O . ALA A 1 188 ? 3.121 -2.783 14.222 1.00 49.31 188 ALA A O 1
ATOM 1506 N N . PHE A 1 189 ? 4.735 -4.270 13.811 1.00 47.34 189 PHE A N 1
ATOM 1507 C CA . PHE A 1 189 ? 3.884 -5.428 14.114 1.00 47.34 189 PHE A CA 1
ATOM 1508 C C . PHE A 1 189 ? 3.663 -5.644 15.615 1.00 47.34 189 PHE A C 1
ATOM 1510 O O . PHE A 1 189 ? 2.591 -6.109 15.996 1.00 47.34 189 PHE A O 1
ATOM 1517 N N . GLU A 1 190 ? 4.644 -5.315 16.458 1.00 43.62 190 GLU A N 1
ATOM 1518 C CA . GLU A 1 190 ? 4.556 -5.492 17.915 1.00 43.62 190 GLU A CA 1
ATOM 1519 C C . GLU A 1 190 ? 3.635 -4.436 18.549 1.00 43.62 190 GLU A C 1
ATOM 1521 O O . GLU A 1 190 ? 2.791 -4.751 19.391 1.00 43.62 190 GLU A O 1
ATOM 1526 N N . LYS A 1 191 ? 3.676 -3.200 18.033 1.00 47.56 191 LYS A N 1
ATOM 1527 C CA . LYS A 1 191 ? 2.834 -2.087 18.499 1.00 47.56 191 LYS A CA 1
ATOM 1528 C C . LYS A 1 191 ? 1.333 -2.296 18.230 1.00 47.56 191 LYS A C 1
ATOM 1530 O O . LYS A 1 191 ? 0.507 -1.796 18.993 1.00 47.56 191 LYS A O 1
ATOM 1535 N N . VAL A 1 192 ? 0.971 -3.061 17.194 1.00 54.53 192 VAL A N 1
ATOM 1536 C CA . VAL A 1 192 ? -0.428 -3.437 16.887 1.00 54.53 192 VAL A CA 1
ATOM 1537 C C . VAL A 1 192 ? -0.988 -4.423 17.922 1.00 54.53 192 VAL A C 1
ATOM 1539 O O . VAL A 1 192 ? -2.198 -4.465 18.147 1.00 54.53 192 VAL A O 1
ATOM 1542 N N . GLU A 1 193 ? -0.130 -5.218 18.566 1.00 44.53 193 GLU A N 1
ATOM 1543 C CA . GLU A 1 193 ? -0.532 -6.248 19.530 1.00 44.53 193 GLU A CA 1
ATOM 1544 C C . GLU A 1 193 ? -0.622 -5.698 20.968 1.00 44.53 193 GLU A C 1
ATOM 1546 O O . GLU A 1 193 ? -1.516 -6.098 21.718 1.00 44.53 193 GLU A O 1
ATOM 1551 N N . GLU A 1 194 ? 0.224 -4.724 21.327 1.00 37.59 194 GLU A N 1
ATOM 1552 C CA . GLU A 1 194 ? 0.213 -4.065 22.646 1.00 37.59 194 GLU A CA 1
ATOM 1553 C C . GLU A 1 194 ? -0.861 -2.978 22.818 1.00 37.59 194 GLU A C 1
ATOM 1555 O O . GLU A 1 194 ? -1.232 -2.669 23.951 1.00 37.59 194 GLU A O 1
ATOM 1560 N N . ALA A 1 195 ? -1.425 -2.428 21.735 1.00 43.12 195 ALA A N 1
ATOM 1561 C CA . ALA A 1 195 ? -2.418 -1.342 21.776 1.00 43.12 195 ALA A CA 1
ATOM 1562 C C . ALA A 1 195 ? -3.823 -1.750 22.296 1.00 43.12 195 ALA A C 1
ATOM 1564 O O . ALA A 1 195 ? -4.832 -1.153 21.927 1.00 43.12 195 ALA A O 1
ATOM 1565 N N . GLY A 1 196 ? -3.917 -2.754 23.174 1.00 41.50 196 GLY A N 1
ATOM 1566 C CA . GLY A 1 196 ? -5.126 -2.996 23.965 1.00 41.50 196 GLY A CA 1
ATOM 1567 C C . GLY A 1 196 ? -6.273 -3.679 23.219 1.00 41.50 196 GLY A C 1
ATOM 1568 O O . GLY A 1 196 ? -7.435 -3.443 23.535 1.00 41.50 196 GLY A O 1
ATOM 1569 N N . PHE A 1 197 ? -5.989 -4.593 22.285 1.00 45.94 197 PHE A N 1
ATOM 1570 C CA . PHE A 1 197 ? -7.025 -5.409 21.623 1.00 45.94 197 PHE A CA 1
ATOM 1571 C C . PHE A 1 197 ? -7.603 -6.545 22.507 1.00 45.94 197 PHE A C 1
ATOM 1573 O O . PHE A 1 197 ? -8.137 -7.539 22.006 1.00 45.94 197 PHE A O 1
ATOM 1580 N N . VAL A 1 198 ? -7.496 -6.420 23.835 1.00 41.66 198 VAL A N 1
ATOM 1581 C CA . VAL A 1 198 ? -8.095 -7.325 24.826 1.00 41.66 198 VAL A CA 1
ATOM 1582 C C . VAL A 1 198 ? -8.915 -6.505 25.816 1.00 41.66 198 VAL A C 1
ATOM 1584 O O . VAL A 1 198 ? -8.431 -6.118 26.872 1.00 41.66 198 VAL A O 1
ATOM 1587 N N . ALA A 1 199 ? -10.176 -6.275 25.471 1.00 34.62 199 ALA A N 1
ATOM 1588 C CA . ALA A 1 199 ? -11.246 -6.070 26.437 1.00 34.62 199 ALA A CA 1
ATOM 1589 C C . ALA A 1 199 ? -12.574 -6.406 25.748 1.00 34.62 199 ALA A C 1
ATOM 1591 O O . ALA A 1 199 ? -13.303 -5.527 25.296 1.00 34.62 199 ALA A O 1
ATOM 1592 N N . ASP A 1 200 ? -12.891 -7.699 25.652 1.00 31.86 200 ASP A N 1
ATOM 1593 C CA . ASP A 1 200 ? -14.303 -8.060 25.765 1.00 31.86 200 ASP A CA 1
ATOM 1594 C C . ASP A 1 200 ? -14.723 -7.605 27.172 1.00 31.86 200 ASP A C 1
ATOM 1596 O O . ASP A 1 200 ? -14.105 -8.058 28.142 1.00 31.86 200 ASP A O 1
ATOM 1600 N N . PRO A 1 201 ? -15.701 -6.697 27.340 1.00 33.97 201 PRO A N 1
ATOM 1601 C CA . PRO A 1 201 ? -16.233 -6.456 28.664 1.00 33.97 201 PRO A CA 1
ATOM 1602 C C . PRO A 1 201 ? -16.923 -7.752 29.091 1.00 33.97 201 PRO A C 1
ATOM 1604 O O . PRO A 1 201 ? -17.894 -8.185 28.463 1.00 33.97 201 PRO A O 1
ATOM 1607 N N . GLU A 1 202 ? -16.405 -8.393 30.143 1.00 32.25 202 GLU A N 1
ATOM 1608 C CA . GLU A 1 202 ? -17.155 -9.422 30.856 1.00 32.25 202 GLU A CA 1
ATOM 1609 C C . GLU A 1 202 ? -18.572 -8.885 31.116 1.00 32.25 202 GLU A C 1
ATOM 1611 O O . GLU A 1 202 ? -18.724 -7.725 31.525 1.00 32.25 202 GLU A O 1
ATOM 1616 N N . PRO A 1 203 ? -19.633 -9.673 30.872 1.00 33.66 203 PRO A N 1
ATOM 1617 C CA . PRO A 1 203 ? -20.969 -9.217 31.193 1.00 33.66 203 PRO A CA 1
ATOM 1618 C C . PRO A 1 203 ? -21.037 -8.999 32.703 1.00 33.66 203 PRO A C 1
ATOM 1620 O O . PRO A 1 203 ? -20.899 -9.940 33.484 1.00 33.66 203 PRO A O 1
ATOM 1623 N N . ALA A 1 204 ? -21.248 -7.744 33.104 1.00 33.69 204 ALA A N 1
ATOM 1624 C CA . ALA A 1 204 ? -21.481 -7.360 34.483 1.00 33.69 204 ALA A CA 1
ATOM 1625 C C . ALA A 1 204 ? -22.635 -8.199 35.055 1.00 33.69 204 ALA A C 1
ATOM 1627 O O . ALA A 1 204 ? -23.810 -7.961 34.761 1.00 33.69 204 ALA A O 1
ATOM 1628 N N . VAL A 1 205 ? -22.298 -9.196 35.876 1.00 36.75 205 VAL A N 1
ATOM 1629 C CA . VAL A 1 205 ? -23.276 -9.890 36.709 1.00 36.75 205 VAL A CA 1
ATOM 1630 C C . VAL A 1 205 ? -23.682 -8.913 37.803 1.00 36.75 205 VAL A C 1
ATOM 1632 O O . VAL A 1 205 ? -22.990 -8.693 38.793 1.00 36.75 205 VAL A O 1
ATOM 1635 N N . SER A 1 206 ? -24.825 -8.287 37.568 1.00 34.94 206 SER A N 1
ATOM 1636 C CA . SER A 1 206 ? -25.597 -7.561 38.559 1.00 34.94 206 SER A CA 1
ATOM 1637 C C . SER A 1 206 ? -26.161 -8.557 39.572 1.00 34.94 206 SER A C 1
ATOM 1639 O O . SER A 1 206 ? -27.032 -9.358 39.249 1.00 34.94 206 SER A O 1
ATOM 1641 N N . ALA A 1 207 ? -25.669 -8.503 40.808 1.00 32.94 207 ALA A N 1
ATOM 1642 C CA . ALA A 1 207 ? -26.370 -9.029 41.976 1.00 32.94 207 ALA A CA 1
ATOM 1643 C C . ALA A 1 207 ? -25.856 -8.334 43.246 1.00 32.94 207 ALA A C 1
ATOM 1645 O O . ALA A 1 207 ? -25.091 -8.892 44.028 1.00 32.94 207 ALA A O 1
ATOM 1646 N N . GLN A 1 208 ? -26.281 -7.087 43.445 1.00 33.03 208 GLN A N 1
ATOM 1647 C CA . GLN A 1 208 ? -26.483 -6.568 44.793 1.00 33.03 208 GLN A CA 1
ATOM 1648 C C . GLN A 1 208 ? -27.934 -6.850 45.172 1.00 33.03 208 GLN A C 1
ATOM 1650 O O . GLN A 1 208 ? -28.824 -6.260 44.567 1.00 33.03 208 GLN A O 1
ATOM 1655 N N . SER A 1 209 ? -28.156 -7.705 46.170 1.00 33.25 209 SER A N 1
ATOM 1656 C CA . SER A 1 209 ? -29.229 -7.526 47.155 1.00 33.25 209 SER A CA 1
ATOM 1657 C C . SER A 1 209 ? -29.193 -8.627 48.220 1.00 33.25 209 SER A C 1
ATOM 1659 O O . SER A 1 209 ? -29.206 -9.809 47.894 1.00 33.25 209 SER A O 1
ATOM 1661 N N . GLU A 1 210 ? -29.236 -8.167 49.473 1.00 34.72 210 GLU A N 1
ATOM 1662 C CA . GLU A 1 210 ? -29.695 -8.855 50.691 1.00 34.72 210 GLU A CA 1
ATOM 1663 C C . GLU A 1 210 ? -28.662 -9.567 51.575 1.00 34.72 210 GLU A C 1
ATOM 1665 O O . GLU A 1 210 ? -28.567 -10.784 51.703 1.00 34.72 210 GLU A O 1
ATOM 1670 N N . GLU A 1 211 ? -27.969 -8.712 52.323 1.00 40.06 211 GLU A N 1
ATOM 1671 C CA . GLU A 1 211 ? -27.657 -8.917 53.732 1.00 40.06 211 GLU A CA 1
ATOM 1672 C C . GLU A 1 211 ? -28.967 -9.008 54.552 1.00 40.06 211 GLU A C 1
ATOM 1674 O O . GLU A 1 211 ? -29.716 -8.037 54.652 1.00 40.06 211 GLU A O 1
ATOM 1679 N N . ALA A 1 212 ? -29.251 -10.167 55.154 1.00 38.00 212 ALA A N 1
ATOM 1680 C CA . ALA A 1 212 ? -30.248 -10.300 56.217 1.00 38.00 212 ALA A CA 1
ATOM 1681 C C . ALA A 1 212 ? -29.817 -11.373 57.230 1.00 38.00 212 ALA A C 1
ATOM 1683 O O . ALA A 1 212 ? -29.981 -12.570 57.033 1.00 38.00 212 ALA A O 1
ATOM 1684 N N . MET A 1 213 ? -29.202 -10.878 58.302 1.00 34.03 213 MET A N 1
ATOM 1685 C CA . MET A 1 213 ? -29.415 -11.243 59.703 1.00 34.03 213 MET A CA 1
ATOM 1686 C C . MET A 1 213 ? -29.914 -12.654 60.090 1.00 34.03 213 MET A C 1
ATOM 1688 O O . MET A 1 213 ? -31.001 -13.093 59.738 1.00 34.03 213 MET A O 1
ATOM 1692 N N . GLN A 1 214 ? -29.198 -13.156 61.103 1.00 38.56 214 GLN A N 1
ATOM 1693 C CA . GLN A 1 214 ? -29.697 -13.767 62.345 1.00 38.56 214 GLN A CA 1
ATOM 1694 C C . GLN A 1 214 ? -29.719 -15.298 62.491 1.00 38.56 214 GLN A C 1
ATOM 1696 O O . GLN A 1 214 ? -30.475 -16.015 61.855 1.00 38.56 214 GLN A O 1
ATOM 1701 N N . THR A 1 215 ? -28.986 -15.706 63.544 1.00 38.22 215 THR A N 1
ATOM 1702 C CA . THR A 1 215 ? -29.313 -16.749 64.542 1.00 38.22 215 THR A CA 1
ATOM 1703 C C . THR A 1 215 ? -29.359 -18.188 64.022 1.00 38.22 215 THR A C 1
ATOM 1705 O O . THR A 1 215 ? -30.140 -18.528 63.156 1.00 38.22 215 THR A O 1
ATOM 1708 N N . GLY A 1 216 ? -28.505 -19.102 64.483 1.00 37.31 216 GLY A N 1
ATOM 1709 C CA . GLY A 1 216 ? -28.472 -19.583 65.863 1.00 37.31 216 GLY A CA 1
ATOM 1710 C C . GLY A 1 216 ? -29.428 -20.774 66.006 1.00 37.31 216 GLY A C 1
ATOM 1711 O O . GLY A 1 216 ? -30.604 -20.619 65.710 1.00 37.31 216 GLY A O 1
ATOM 1712 N N . GLN A 1 217 ? -28.925 -21.899 66.544 1.00 39.75 217 GLN A N 1
ATOM 1713 C CA . GLN A 1 217 ? -29.624 -23.184 66.796 1.00 39.75 217 GLN A CA 1
ATOM 1714 C C . GLN A 1 217 ? -29.706 -24.095 65.554 1.00 39.75 217 GLN A C 1
ATOM 1716 O O . GLN A 1 217 ? -29.822 -23.616 64.442 1.00 39.75 217 GLN A O 1
ATOM 1721 N N . ALA A 1 218 ? -29.679 -25.424 65.604 1.00 41.19 218 ALA A N 1
ATOM 1722 C CA . ALA A 1 218 ? -29.429 -26.441 66.617 1.00 41.19 218 ALA A CA 1
ATOM 1723 C C . ALA A 1 218 ? -29.480 -27.796 65.869 1.00 41.19 218 ALA A C 1
ATOM 1725 O O . ALA A 1 218 ? -30.308 -27.973 64.988 1.00 41.19 218 ALA A O 1
ATOM 1726 N N . THR A 1 219 ? -28.598 -28.725 66.243 1.00 45.53 219 THR A N 1
ATOM 1727 C CA . THR A 1 219 ? -28.842 -30.171 66.459 1.00 45.53 219 THR A CA 1
ATOM 1728 C C . THR A 1 219 ? -29.648 -31.033 65.450 1.00 45.53 219 THR A C 1
ATOM 1730 O O . THR A 1 219 ? -30.799 -30.755 65.141 1.00 45.53 219 THR A O 1
ATOM 1733 N N . ARG A 1 220 ? -29.106 -32.252 65.225 1.00 42.12 220 ARG A N 1
ATOM 1734 C CA . ARG A 1 220 ? -29.669 -33.498 64.626 1.00 42.12 220 ARG A CA 1
ATOM 1735 C C . ARG A 1 220 ? -29.569 -33.583 63.094 1.00 42.12 220 ARG A C 1
ATOM 1737 O O . ARG A 1 220 ? -29.903 -32.636 62.409 1.00 42.12 220 ARG A O 1
ATOM 1744 N N . ARG A 1 221 ? -29.165 -34.710 62.503 1.00 39.22 221 ARG A N 1
ATOM 1745 C CA . ARG A 1 221 ? -29.174 -36.107 62.962 1.00 39.22 221 ARG A CA 1
ATOM 1746 C C . ARG A 1 221 ? -28.131 -36.916 62.199 1.00 39.22 221 ARG A C 1
ATOM 1748 O O . ARG A 1 221 ? -27.881 -36.546 61.034 1.00 39.22 221 ARG A O 1
#